Protein AF-A0AAW7YEP3-F1 (afdb_monomer)

Mean predicted aligned error: 5.04 Å

Secondary structure (DSSP, 8-state):
-PPPGGG-TT-S-EEEEEEE-S-SSS-EEEEEETTEEEEEEE---SHHHHHHHHHHTTTSSPPEEEE-SSEEEEE---EEETTTS---HHHHHHHHHHHHHHHHT-----PBP-HHHHHHHHHT-HHHHHHHS-HHHHHHHHHHHHHHHHHHHHHS---SSS---EEEE-S---GGGEEEETTS-EEE--GGG-EEEEHHHHHHHHHHHTT--GGGHHHHHHHHGGGSSS---HHHHHHHHHHHHHHHHHHHHHHHHHH--HHHHHHHHHHHTTSSS-TTSSTT-

Foldseek 3Di:
DPPPPQPDPLAPGWPDWAWDPPDDPWTWIWTCGPNFTKIKTFADDPCALVLQCQCCVVLQAFAFSDDDNTMTIGHDFAFAFQVPDPDDPLVLLLLLLQSQLVQQPGPDDFAADDLCVLLCVLLVPVVLCVVQADPVLNVLLVVLSVVLNVQLVVPLDPDDDPDRQWGFGLQASESRQWGQHPVRRIHGHDSNRTHTDHSLLNLLNNCLRNVNDPVCSVVSLVSNCVSDPDHDDVSNNVSSNSSNLSSLLSVLSVVCVVPVDCVSLVSSLSSCCPGPDPNVRSNPD

Sequence (285 aa):
MLPPLSTLACFKTVDAIVPITAGLSSQCYQVFADNKCFFAKQVTTTDEPLVNIYAASKNISPSVIYHDNHWLITEFIAGDNLSLAQETLDKKIMLATKLMAQCHQLKVNVNKQVPENVIGSFMNEQAFLAQQFSTQQQNALLRCSKDIITSLNATADTTSKGHTNLVCCHGDINFSNIVLSLDQTAYLVDYECVCLAPAEYDLAMLVAVNNLNEDKLSLVIKLYQKHIHGDINQTRVKDYLQFCYFINGLWYAQAYNKSNLQQFVHLAKQQWQHLPFQQNL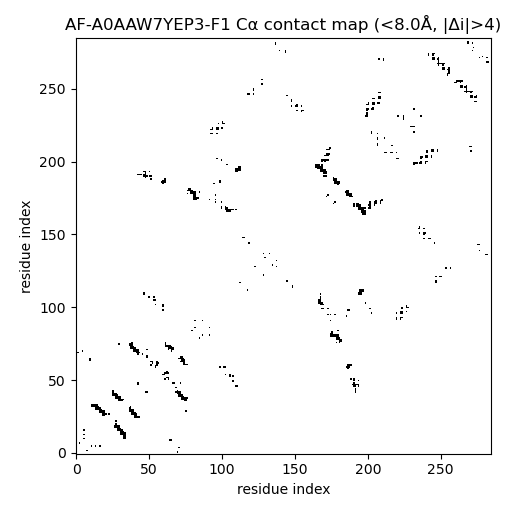FFNI

pLDDT: mean 90.64, std 11.18, range [39.22, 98.75]

Solvent-accessible surface area (backbone atoms only — not comparable to full-atom values): 16020 Å² total; per-residue (Å²): 131,85,78,59,80,81,70,42,88,84,51,90,44,68,81,47,77,44,80,44,85,74,73,88,89,55,61,35,30,42,35,34,31,77,96,42,60,28,31,36,34,47,50,89,48,86,54,26,62,57,50,41,50,57,32,21,78,68,65,40,21,57,51,66,73,44,70,63,93,51,40,36,30,25,52,48,77,63,56,42,28,50,68,75,40,99,62,57,68,69,57,51,50,48,53,51,29,52,51,49,41,57,41,38,68,48,93,69,97,52,58,68,65,51,71,67,57,58,51,42,62,67,64,64,43,51,70,59,47,63,73,71,35,55,72,68,49,50,52,48,53,57,50,50,52,52,52,43,54,51,46,46,62,72,56,48,84,83,75,80,80,93,68,76,74,55,23,36,30,49,62,60,57,33,42,72,33,27,39,33,29,81,87,69,53,66,27,52,53,78,43,72,53,46,22,32,34,49,65,38,46,39,58,14,27,33,35,46,72,58,67,52,61,77,82,49,53,64,53,51,52,57,53,29,49,74,69,53,91,75,83,81,59,64,68,45,23,53,40,31,29,53,44,32,20,51,53,50,19,52,51,24,48,53,50,20,76,75,65,74,44,67,68,25,49,52,52,17,47,65,27,45,72,78,44,98,59,67,92,71,69,72,74,80,107

Structure (mmCIF, N/CA/C/O backbone):
data_AF-A0AAW7YEP3-F1
#
_entry.id   AF-A0AAW7YEP3-F1
#
loop_
_atom_site.group_PDB
_atom_site.id
_atom_site.type_symbol
_atom_site.label_atom_id
_atom_site.label_alt_id
_atom_site.label_comp_id
_atom_site.label_asym_id
_atom_site.label_entity_id
_atom_site.label_seq_id
_atom_site.pdbx_PDB_ins_code
_atom_site.Cartn_x
_atom_site.Cartn_y
_atom_site.Cartn_z
_atom_site.occupancy
_atom_site.B_iso_or_equiv
_atom_site.auth_seq_id
_atom_site.auth_comp_id
_atom_site.auth_asym_id
_atom_site.auth_atom_id
_atom_site.pdbx_PDB_model_num
ATOM 1 N N . MET A 1 1 ? 17.394 22.201 -10.820 1.00 59.84 1 MET A N 1
ATOM 2 C CA . MET A 1 1 ? 16.402 21.939 -11.885 1.00 59.84 1 MET A CA 1
ATOM 3 C C . MET A 1 1 ? 16.192 20.441 -11.945 1.00 59.84 1 MET A C 1
ATOM 5 O O . MET A 1 1 ? 17.189 19.732 -11.920 1.00 59.84 1 MET A O 1
ATOM 9 N N . LEU A 1 2 ? 14.940 19.983 -11.968 1.00 74.50 2 LEU A N 1
ATOM 10 C CA . LEU A 1 2 ? 14.609 18.571 -12.161 1.00 74.50 2 LEU A CA 1
ATOM 11 C C . LEU A 1 2 ? 15.047 18.165 -13.583 1.00 74.50 2 LEU A C 1
ATOM 13 O O . LEU A 1 2 ? 14.586 18.810 -14.530 1.00 74.50 2 LEU A O 1
ATOM 17 N N . PRO A 1 3 ? 15.951 17.185 -13.764 1.00 77.12 3 PRO A N 1
ATOM 18 C CA . PRO A 1 3 ? 16.330 16.740 -15.099 1.00 77.12 3 PRO A CA 1
ATOM 19 C C . PRO A 1 3 ? 15.099 16.168 -15.824 1.00 77.12 3 PRO A C 1
ATOM 21 O O . PRO A 1 3 ? 14.333 15.415 -15.210 1.00 77.12 3 PRO A O 1
ATOM 24 N N . PRO A 1 4 ? 14.878 16.509 -17.110 1.00 88.00 4 PRO A N 1
ATOM 25 C CA . PRO A 1 4 ? 13.787 15.928 -17.879 1.00 88.00 4 PRO A CA 1
ATOM 26 C C . PRO A 1 4 ? 13.916 14.404 -17.931 1.00 88.00 4 PRO A C 1
ATOM 28 O O . PRO A 1 4 ? 15.004 13.884 -18.182 1.00 88.00 4 PRO A O 1
ATOM 31 N N . LEU A 1 5 ? 12.801 13.693 -17.756 1.00 91.50 5 LEU A N 1
ATOM 32 C CA . LEU A 1 5 ? 12.759 12.227 -17.745 1.00 91.50 5 LEU A CA 1
ATOM 33 C C . LEU A 1 5 ? 13.394 11.601 -19.003 1.00 91.50 5 LEU A C 1
ATOM 35 O O . LEU A 1 5 ? 14.069 10.580 -18.919 1.00 91.50 5 LEU A O 1
ATOM 39 N N . SER A 1 6 ? 13.263 12.257 -20.160 1.00 93.31 6 SER A N 1
ATOM 40 C CA . SER A 1 6 ? 13.859 11.807 -21.424 1.00 93.31 6 SER A CA 1
ATOM 41 C C . SER A 1 6 ? 15.390 11.890 -21.482 1.00 93.31 6 SER A C 1
ATOM 43 O O . SER A 1 6 ? 15.988 11.380 -22.423 1.00 93.31 6 SER A O 1
ATOM 45 N N . THR A 1 7 ? 16.026 12.559 -20.516 1.00 92.94 7 THR A N 1
ATOM 46 C CA . THR A 1 7 ? 17.483 12.787 -20.472 1.00 92.94 7 THR A CA 1
ATOM 47 C C . THR A 1 7 ? 18.204 11.896 -19.464 1.00 92.94 7 THR A C 1
ATOM 49 O O . THR A 1 7 ? 19.420 12.012 -19.306 1.00 92.94 7 THR A O 1
ATOM 52 N N . LEU A 1 8 ? 17.476 11.018 -18.763 1.00 94.88 8 LEU A N 1
ATOM 53 C CA . LEU A 1 8 ? 18.085 10.102 -17.805 1.00 94.88 8 LEU A CA 1
ATOM 54 C C . LEU A 1 8 ? 19.047 9.142 -18.510 1.00 94.88 8 LEU A C 1
ATOM 56 O O . LEU A 1 8 ? 18.739 8.584 -19.559 1.00 94.88 8 LEU A O 1
ATOM 60 N N . ALA A 1 9 ? 20.200 8.905 -17.884 1.00 93.69 9 ALA A N 1
ATOM 61 C CA . ALA A 1 9 ? 21.296 8.124 -18.463 1.00 93.69 9 ALA A CA 1
ATOM 62 C C . ALA A 1 9 ? 20.956 6.643 -18.728 1.00 93.69 9 ALA A C 1
ATOM 64 O O . ALA A 1 9 ? 21.716 5.948 -19.400 1.00 93.69 9 ALA A O 1
ATOM 65 N N . CYS A 1 10 ? 19.844 6.147 -18.182 1.00 95.25 10 CYS A N 1
ATOM 66 C CA . CYS A 1 10 ? 19.361 4.791 -18.416 1.00 95.25 10 CYS A CA 1
ATOM 67 C C . CYS A 1 10 ? 18.673 4.607 -19.775 1.00 95.25 10 CYS A C 1
ATOM 69 O O . CYS A 1 10 ? 18.534 3.465 -20.208 1.00 95.25 10 CYS A O 1
ATOM 71 N N . PHE A 1 11 ? 18.295 5.694 -20.454 1.00 96.31 11 PHE A N 1
ATOM 72 C CA . PHE A 1 11 ? 17.686 5.660 -21.781 1.00 96.31 11 PHE A CA 1
ATOM 73 C C . PHE A 1 11 ? 18.695 6.101 -22.843 1.00 96.31 11 PHE A C 1
ATOM 75 O O . PHE A 1 11 ? 19.326 7.150 -22.706 1.00 96.31 11 PHE A O 1
ATOM 82 N N . LYS A 1 12 ? 18.838 5.334 -23.931 1.00 94.31 12 LYS A N 1
ATOM 83 C CA . LYS A 1 12 ? 19.633 5.777 -25.095 1.00 94.31 12 LYS A CA 1
ATOM 84 C C . LYS A 1 12 ? 18.773 6.556 -26.078 1.00 94.31 12 LYS A C 1
ATOM 86 O O . LYS A 1 12 ? 19.227 7.540 -26.658 1.00 94.31 12 LYS A O 1
ATOM 91 N N . THR A 1 13 ? 17.542 6.110 -26.303 1.00 94.94 13 THR A N 1
ATOM 92 C CA . THR A 1 13 ? 16.558 6.789 -27.149 1.00 94.94 13 THR A CA 1
ATOM 93 C C . THR A 1 13 ? 15.171 6.617 -26.552 1.00 94.94 13 THR A C 1
ATOM 95 O O . THR A 1 13 ? 14.760 5.502 -26.241 1.00 94.94 13 THR A O 1
ATOM 98 N N . VAL A 1 14 ? 14.462 7.734 -26.385 1.00 96.94 14 VAL A N 1
ATOM 99 C CA . VAL A 1 14 ? 13.091 7.766 -25.869 1.00 96.94 14 VAL A CA 1
ATOM 100 C C . VAL A 1 14 ? 12.146 8.067 -27.021 1.00 96.94 14 VAL A C 1
ATOM 102 O O . VAL A 1 14 ? 12.244 9.128 -27.637 1.00 96.94 14 VAL A O 1
ATOM 105 N N . ASP A 1 15 ? 11.231 7.140 -27.281 1.00 96.81 15 ASP A N 1
ATOM 106 C CA . ASP A 1 15 ? 10.239 7.237 -28.350 1.00 96.81 15 ASP A CA 1
ATOM 107 C C . ASP A 1 15 ? 9.006 8.015 -27.878 1.00 96.81 15 ASP A C 1
ATOM 109 O O . ASP A 1 15 ? 8.493 8.885 -28.583 1.00 96.81 15 ASP A O 1
ATOM 113 N N . ALA A 1 16 ? 8.529 7.716 -26.665 1.00 97.12 16 ALA A N 1
ATOM 114 C CA . ALA A 1 16 ? 7.356 8.357 -26.082 1.00 97.12 16 ALA A CA 1
ATOM 115 C C . ALA A 1 16 ? 7.364 8.305 -24.549 1.00 97.12 16 ALA A C 1
ATOM 117 O O . ALA A 1 16 ? 7.842 7.351 -23.936 1.00 97.12 16 ALA A O 1
ATOM 118 N N . ILE A 1 17 ? 6.764 9.323 -23.932 1.00 96.75 17 ILE A N 1
ATOM 119 C CA . ILE A 1 17 ? 6.466 9.374 -22.498 1.00 96.75 17 ILE A CA 1
ATOM 120 C C . ILE A 1 17 ? 4.969 9.631 -22.363 1.00 96.75 17 ILE A C 1
ATOM 122 O O . ILE A 1 17 ? 4.468 10.648 -22.843 1.00 96.75 17 ILE A O 1
ATOM 126 N N . VAL A 1 18 ? 4.259 8.711 -21.718 1.00 95.88 18 VAL A N 1
ATOM 127 C CA . VAL A 1 18 ? 2.806 8.766 -21.545 1.00 95.88 18 VAL A CA 1
ATOM 128 C C . VAL A 1 18 ? 2.494 8.878 -20.052 1.00 95.88 18 VAL A C 1
ATOM 130 O O . VAL A 1 18 ? 2.894 7.995 -19.294 1.00 95.88 18 VAL A O 1
ATOM 133 N N . PRO A 1 19 ? 1.808 9.938 -19.591 1.00 92.88 19 PRO A N 1
ATOM 134 C CA . PRO A 1 19 ? 1.399 10.048 -18.194 1.00 92.88 19 PRO A CA 1
ATOM 135 C C . PRO A 1 19 ? 0.477 8.900 -17.783 1.00 92.88 19 PRO A C 1
ATOM 137 O O . PRO A 1 19 ? -0.469 8.565 -18.496 1.00 92.88 19 PRO A O 1
ATOM 140 N N . ILE A 1 20 ? 0.724 8.338 -16.605 1.00 88.38 20 ILE A N 1
ATOM 141 C CA . ILE A 1 20 ? -0.187 7.408 -15.946 1.00 88.38 20 ILE A CA 1
ATOM 142 C C . ILE A 1 20 ? -1.048 8.243 -15.006 1.00 88.38 20 ILE A C 1
ATOM 144 O O . ILE A 1 20 ? -0.571 8.776 -14.010 1.00 88.38 20 ILE A O 1
ATOM 148 N N . THR A 1 21 ? -2.328 8.379 -15.339 1.00 77.81 21 THR A N 1
ATOM 149 C CA . THR A 1 21 ? -3.288 9.169 -14.550 1.00 77.81 21 THR A CA 1
ATOM 150 C C . THR A 1 21 ? -3.907 8.380 -13.393 1.00 77.81 21 THR A C 1
ATOM 152 O O . THR A 1 21 ? -4.798 8.884 -12.715 1.00 77.81 21 THR A O 1
ATOM 155 N N . ALA A 1 22 ? -3.485 7.128 -13.197 1.00 67.50 22 ALA A N 1
ATOM 156 C CA . ALA A 1 22 ? -3.879 6.292 -12.071 1.00 67.50 22 ALA A CA 1
ATOM 157 C C . ALA A 1 22 ? -2.903 6.501 -10.899 1.00 67.50 22 ALA A C 1
ATOM 159 O O . ALA A 1 22 ? -1.692 6.450 -11.097 1.00 67.50 22 ALA A O 1
ATOM 160 N N . GLY A 1 23 ? -3.437 6.718 -9.692 1.00 64.88 23 GLY A N 1
ATOM 161 C CA . GLY A 1 23 ? -2.661 7.119 -8.509 1.00 64.88 23 GLY A CA 1
ATOM 162 C C . GLY A 1 23 ? -2.728 8.631 -8.254 1.00 64.88 23 GLY A C 1
ATOM 163 O O . GLY A 1 23 ? -2.955 9.414 -9.172 1.00 64.88 23 GLY A O 1
ATOM 164 N N . LEU A 1 24 ? -2.609 9.046 -6.989 1.00 62.72 24 LEU A N 1
ATOM 165 C CA . LEU A 1 24 ? -2.811 10.447 -6.568 1.00 62.72 24 LEU A CA 1
ATOM 166 C C . LEU A 1 24 ? -1.606 11.073 -5.867 1.00 62.72 24 LEU A C 1
ATOM 168 O O . LEU A 1 24 ? -1.565 12.293 -5.715 1.00 62.72 24 LEU A O 1
ATOM 172 N N . SER A 1 25 ? -0.679 10.256 -5.373 1.00 71.00 25 SER A N 1
ATOM 173 C CA . SER A 1 25 ? 0.406 10.700 -4.498 1.00 71.00 25 SER A CA 1
ATOM 174 C C . SER A 1 25 ? 1.642 11.156 -5.265 1.00 71.00 25 SER A C 1
ATOM 176 O O . SER A 1 25 ? 2.312 12.093 -4.835 1.00 71.00 25 SER A O 1
ATOM 178 N N . SER A 1 26 ? 1.908 10.553 -6.424 1.00 82.62 26 SER A N 1
ATOM 179 C CA . SER A 1 26 ? 3.129 10.786 -7.193 1.00 82.62 26 SER A CA 1
ATOM 180 C C . SER A 1 26 ? 2.860 10.852 -8.696 1.00 82.62 26 SER A C 1
ATOM 182 O O . SER A 1 26 ? 1.917 10.251 -9.207 1.00 82.62 26 SER A O 1
ATOM 184 N N . GLN A 1 27 ? 3.707 11.586 -9.423 1.00 89.50 27 GLN A N 1
ATOM 185 C CA . GLN A 1 27 ? 3.645 11.621 -10.883 1.00 89.50 27 GLN A CA 1
ATOM 186 C C . GLN A 1 27 ? 4.271 10.353 -11.464 1.00 89.50 27 GLN A C 1
ATOM 188 O O . GLN A 1 27 ? 5.460 10.094 -11.262 1.00 89.50 27 GLN A O 1
ATOM 193 N N . CYS A 1 28 ? 3.473 9.602 -12.217 1.00 93.69 28 CYS A N 1
ATOM 194 C CA . CYS A 1 28 ? 3.872 8.343 -12.829 1.00 93.69 28 CYS A CA 1
ATOM 195 C C . CYS A 1 28 ? 3.750 8.420 -14.353 1.00 93.69 28 CYS A C 1
ATOM 197 O O . CYS A 1 28 ? 2.854 9.073 -14.890 1.00 93.69 28 CYS A O 1
ATOM 199 N N . TYR A 1 29 ? 4.644 7.735 -15.059 1.00 95.19 29 TYR A N 1
ATOM 200 C CA . TYR A 1 29 ? 4.707 7.727 -16.515 1.00 95.19 29 TYR A CA 1
ATOM 201 C C . TYR A 1 29 ? 5.063 6.338 -17.034 1.00 95.19 29 TYR A C 1
ATOM 203 O O . TYR A 1 29 ? 5.872 5.619 -16.448 1.00 95.19 29 TYR A O 1
ATOM 211 N N . GLN A 1 30 ? 4.498 5.993 -18.182 1.00 96.38 30 GLN A N 1
ATOM 212 C CA . GLN A 1 30 ? 4.972 4.912 -19.024 1.00 96.38 30 GLN A CA 1
ATOM 213 C C . GLN A 1 30 ? 5.983 5.495 -20.013 1.00 96.38 30 GLN A C 1
ATOM 215 O O . GLN A 1 30 ? 5.675 6.443 -20.739 1.00 96.38 30 GLN A O 1
ATOM 220 N N . VAL A 1 31 ? 7.199 4.958 -20.028 1.00 97.81 31 VAL A N 1
ATOM 221 C CA . VAL A 1 31 ? 8.277 5.419 -20.910 1.00 97.81 31 VAL A CA 1
ATOM 222 C C . VAL A 1 31 ? 8.576 4.332 -21.930 1.00 97.81 31 VAL A C 1
ATOM 224 O O . VAL A 1 31 ? 8.988 3.232 -21.568 1.00 97.81 31 VAL A O 1
ATOM 227 N N . PHE A 1 32 ? 8.379 4.649 -23.205 1.00 97.88 32 PHE A N 1
ATOM 228 C CA . PHE A 1 32 ? 8.783 3.809 -24.325 1.00 97.88 32 PHE A CA 1
ATOM 229 C C . PHE A 1 32 ? 10.169 4.259 -24.769 1.00 97.88 32 PHE A C 1
ATOM 231 O O . PHE A 1 32 ? 10.341 5.386 -25.240 1.00 97.88 32 PHE A O 1
ATOM 238 N N . ALA A 1 33 ? 11.163 3.408 -24.543 1.00 97.31 33 ALA A N 1
ATOM 239 C CA . ALA A 1 33 ? 12.557 3.707 -24.828 1.00 97.31 33 ALA A CA 1
ATOM 240 C C . ALA A 1 33 ? 13.315 2.425 -25.162 1.00 97.31 33 ALA A C 1
ATOM 242 O O . ALA A 1 33 ? 13.036 1.367 -24.599 1.00 97.31 33 ALA A O 1
ATOM 243 N N . ASP A 1 34 ? 14.294 2.513 -26.059 1.00 95.38 34 ASP A N 1
ATOM 244 C CA . ASP A 1 34 ? 15.193 1.405 -26.403 1.00 95.38 34 ASP A CA 1
ATOM 245 C C . ASP A 1 34 ? 14.461 0.089 -26.769 1.00 95.38 34 ASP A C 1
ATOM 247 O O . ASP A 1 34 ? 14.910 -1.008 -26.420 1.00 95.38 34 ASP A O 1
ATOM 251 N N . ASN A 1 35 ? 13.324 0.192 -27.476 1.00 94.69 35 ASN A N 1
ATOM 252 C CA . ASN A 1 35 ? 12.404 -0.911 -27.815 1.00 94.69 35 ASN A CA 1
ATOM 253 C C . ASN A 1 35 ? 11.795 -1.644 -26.603 1.00 94.69 35 ASN A C 1
ATOM 255 O O . ASN A 1 35 ? 11.408 -2.811 -26.698 1.00 94.69 35 ASN A O 1
ATOM 259 N N . LYS A 1 36 ? 11.726 -0.980 -25.450 1.00 96.31 36 LYS A N 1
ATOM 260 C CA . LYS A 1 36 ? 11.148 -1.489 -24.206 1.00 96.31 36 LYS A CA 1
ATOM 261 C C . LYS A 1 36 ? 10.165 -0.489 -23.615 1.00 96.31 36 LYS A C 1
ATOM 263 O O . LYS A 1 36 ? 10.091 0.669 -24.019 1.00 96.31 36 LYS A O 1
ATOM 268 N N . CYS A 1 37 ? 9.414 -0.972 -22.635 1.00 96.94 37 CYS A N 1
ATOM 269 C CA . CYS A 1 37 ? 8.498 -0.175 -21.846 1.00 96.94 37 CYS A CA 1
ATOM 270 C C . CYS A 1 37 ? 8.956 -0.156 -20.385 1.00 96.94 37 CYS A C 1
ATOM 272 O O . CYS A 1 37 ? 9.246 -1.204 -19.807 1.00 96.94 37 CYS A O 1
ATOM 274 N N . PHE A 1 38 ? 8.981 1.032 -19.791 1.00 97.94 38 PHE A N 1
ATOM 275 C CA . PHE A 1 38 ? 9.384 1.261 -18.410 1.00 97.94 38 PHE A CA 1
ATOM 276 C C . PHE A 1 38 ? 8.291 1.988 -17.641 1.00 97.94 38 PHE A C 1
ATOM 278 O O . PHE A 1 38 ? 7.511 2.752 -18.212 1.00 97.94 38 PHE A O 1
ATOM 285 N N . PHE A 1 39 ? 8.257 1.751 -16.337 1.00 96.94 39 PHE A N 1
ATOM 286 C CA . PHE A 1 39 ? 7.489 2.559 -15.408 1.00 96.94 39 PHE A CA 1
ATOM 287 C C . PHE A 1 39 ? 8.431 3.578 -14.771 1.00 96.94 39 PHE A C 1
ATOM 289 O O . PHE A 1 39 ? 9.494 3.215 -14.270 1.00 96.94 39 PHE A O 1
ATOM 296 N N . ALA A 1 40 ? 8.056 4.850 -14.817 1.00 96.19 40 ALA A N 1
ATOM 297 C CA . ALA A 1 40 ? 8.800 5.940 -14.212 1.00 96.19 40 ALA A CA 1
ATOM 298 C C . ALA A 1 40 ? 7.935 6.626 -13.160 1.00 96.19 40 ALA A C 1
ATOM 300 O O . ALA A 1 40 ? 6.854 7.116 -13.479 1.00 96.19 40 ALA A O 1
ATOM 301 N N . LYS A 1 41 ? 8.428 6.699 -11.926 1.00 94.50 41 LYS A N 1
ATOM 302 C CA . LYS A 1 41 ? 7.775 7.395 -10.815 1.00 94.50 41 LYS A CA 1
ATOM 303 C C . LYS A 1 41 ? 8.672 8.509 -10.301 1.00 94.50 41 LYS A C 1
ATOM 305 O O . LYS A 1 41 ? 9.872 8.302 -10.112 1.00 94.50 41 LYS A O 1
ATOM 310 N N . GLN A 1 42 ? 8.088 9.679 -10.066 1.00 92.50 42 GLN A N 1
ATOM 311 C CA . GLN A 1 42 ? 8.767 10.733 -9.328 1.00 92.50 42 GLN A CA 1
ATOM 312 C C . GLN A 1 42 ? 8.834 10.355 -7.844 1.00 92.50 42 GLN A C 1
ATOM 314 O O . GLN A 1 42 ? 7.808 10.102 -7.219 1.00 92.50 42 GLN A O 1
ATOM 319 N N . VAL A 1 43 ? 10.041 10.320 -7.294 1.00 91.06 43 VAL A N 1
ATOM 320 C CA . VAL A 1 43 ? 10.304 9.894 -5.919 1.00 91.06 43 VAL A CA 1
ATOM 321 C C . VAL A 1 43 ? 9.966 11.021 -4.948 1.00 91.06 43 VAL A C 1
ATOM 323 O O . VAL A 1 43 ? 10.372 12.168 -5.146 1.00 91.06 43 VAL A O 1
ATOM 326 N N . THR A 1 44 ? 9.247 10.686 -3.879 1.00 87.50 44 THR A N 1
ATOM 327 C CA . THR A 1 44 ? 8.845 11.632 -2.824 1.00 87.50 44 THR A CA 1
ATOM 328 C C . THR A 1 44 ? 9.562 11.382 -1.497 1.00 87.50 44 THR A C 1
ATOM 330 O O . THR A 1 44 ? 9.597 12.274 -0.646 1.00 87.50 44 THR A O 1
ATOM 333 N N . THR A 1 45 ? 10.186 10.210 -1.323 1.00 88.75 45 THR A N 1
ATOM 334 C CA . THR A 1 45 ? 10.905 9.825 -0.101 1.00 88.75 45 THR A CA 1
ATOM 335 C C . THR A 1 45 ? 12.274 9.221 -0.407 1.00 88.75 45 THR A C 1
ATOM 337 O O . THR A 1 45 ? 12.506 8.635 -1.460 1.00 88.75 45 THR A O 1
ATOM 340 N N . THR A 1 46 ? 13.214 9.340 0.529 1.00 88.31 46 THR A N 1
ATOM 341 C CA . THR A 1 46 ? 14.561 8.766 0.368 1.00 88.31 46 THR A CA 1
ATOM 342 C C . THR A 1 46 ? 14.587 7.243 0.491 1.00 88.31 46 THR A C 1
ATOM 344 O O . THR A 1 46 ? 15.504 6.605 -0.024 1.00 88.31 46 THR A O 1
ATOM 347 N N . ASP A 1 47 ? 13.601 6.665 1.179 1.00 93.25 47 ASP A N 1
ATOM 348 C CA . ASP A 1 47 ? 13.578 5.242 1.529 1.00 93.25 47 ASP A CA 1
ATOM 349 C C . ASP A 1 47 ? 12.990 4.388 0.391 1.00 93.25 47 ASP A C 1
ATOM 351 O O . ASP A 1 47 ? 13.396 3.238 0.207 1.00 93.25 47 ASP A O 1
ATOM 355 N N . GLU A 1 48 ? 12.083 4.949 -0.417 1.00 94.62 48 GLU A N 1
ATOM 356 C CA . GLU A 1 48 ? 11.370 4.218 -1.469 1.00 94.62 48 GLU A CA 1
ATOM 357 C C . GLU A 1 48 ? 12.305 3.576 -2.517 1.00 94.62 48 GLU A C 1
ATOM 359 O O . GLU A 1 48 ? 12.175 2.366 -2.751 1.00 94.62 48 GLU A O 1
ATOM 364 N N . PRO A 1 49 ? 13.269 4.288 -3.141 1.00 94.88 49 PRO A N 1
ATOM 365 C CA . PRO A 1 49 ? 14.166 3.662 -4.113 1.00 94.88 49 PRO A CA 1
ATOM 366 C C . PRO A 1 49 ? 15.012 2.550 -3.494 1.00 94.88 49 PRO A C 1
ATOM 368 O O . PRO A 1 49 ? 15.201 1.499 -4.108 1.00 94.88 49 PRO A O 1
ATOM 371 N N . LEU A 1 50 ? 15.485 2.757 -2.259 1.00 94.81 50 LEU A N 1
ATOM 372 C CA . LEU A 1 50 ? 16.283 1.772 -1.537 1.00 94.81 50 LEU A CA 1
ATOM 373 C C . LEU A 1 50 ? 15.489 0.476 -1.359 1.00 94.81 50 LEU A C 1
ATOM 375 O O . LEU A 1 50 ? 15.974 -0.595 -1.714 1.00 94.81 50 LEU A O 1
ATOM 379 N N . VAL A 1 51 ? 14.260 0.561 -0.854 1.00 96.88 51 VAL A N 1
A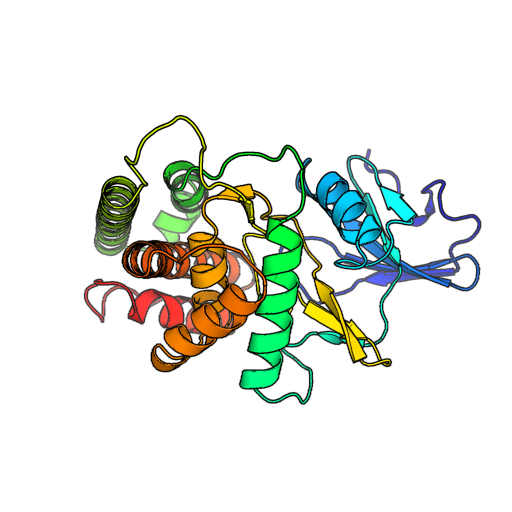TOM 380 C CA . VAL A 1 51 ? 13.433 -0.626 -0.605 1.00 96.88 51 VAL A CA 1
ATOM 381 C C . VAL A 1 51 ? 13.063 -1.327 -1.905 1.00 96.88 51 VAL A C 1
ATOM 383 O O . VAL A 1 51 ? 13.153 -2.553 -1.954 1.00 96.88 51 VAL A O 1
ATOM 386 N N . ASN A 1 52 ? 12.754 -0.584 -2.973 1.00 97.00 52 ASN A N 1
ATOM 387 C CA . ASN A 1 52 ? 12.494 -1.167 -4.291 1.00 97.00 52 ASN A CA 1
ATOM 388 C C . ASN A 1 52 ? 13.674 -2.009 -4.799 1.00 97.00 52 ASN A C 1
ATOM 390 O O . ASN A 1 52 ? 13.461 -3.099 -5.320 1.00 97.00 52 ASN A O 1
ATOM 394 N N . ILE A 1 53 ? 14.924 -1.571 -4.606 1.00 96.50 53 ILE A N 1
ATOM 395 C CA . ILE A 1 53 ? 16.111 -2.349 -5.014 1.00 96.50 53 ILE A CA 1
ATOM 396 C C . ILE A 1 53 ? 16.180 -3.682 -4.256 1.00 96.50 53 ILE A C 1
ATOM 398 O O . ILE A 1 53 ? 16.410 -4.739 -4.851 1.00 96.50 53 ILE A O 1
ATOM 402 N N . TYR A 1 54 ? 15.962 -3.655 -2.938 1.00 97.06 54 TYR A N 1
ATOM 403 C CA . TYR A 1 54 ? 15.981 -4.869 -2.119 1.00 97.06 54 TYR A CA 1
ATOM 404 C C . TYR A 1 54 ? 14.804 -5.797 -2.442 1.00 97.06 54 TYR A C 1
ATOM 406 O O . TYR A 1 54 ? 15.010 -7.005 -2.579 1.00 97.06 54 TYR A O 1
ATOM 414 N N . ALA A 1 55 ? 13.599 -5.253 -2.603 1.00 98.25 55 ALA A N 1
ATOM 415 C CA . ALA A 1 55 ? 12.402 -5.998 -2.978 1.00 98.25 55 ALA A CA 1
ATOM 416 C C . ALA A 1 55 ? 12.551 -6.648 -4.365 1.00 98.25 55 ALA A C 1
ATOM 418 O O . ALA A 1 55 ? 12.270 -7.842 -4.515 1.00 98.25 55 ALA A O 1
ATOM 419 N N . ALA A 1 56 ? 13.100 -5.922 -5.342 1.00 97.94 56 ALA A N 1
ATOM 420 C CA . ALA A 1 56 ? 13.389 -6.425 -6.682 1.00 97.94 56 ALA A CA 1
ATOM 421 C C . ALA A 1 56 ? 14.389 -7.587 -6.646 1.00 97.94 56 ALA A C 1
ATOM 423 O O . ALA A 1 56 ? 14.169 -8.616 -7.279 1.00 97.94 56 ALA A O 1
ATOM 424 N N . SER A 1 57 ? 15.437 -7.497 -5.814 1.00 97.06 57 SER A N 1
ATOM 425 C CA . SER A 1 57 ? 16.417 -8.588 -5.638 1.00 97.06 57 SER A CA 1
ATOM 426 C C . SER A 1 57 ? 15.811 -9.897 -5.102 1.00 97.06 57 SER A C 1
ATOM 428 O O . SER A 1 57 ? 16.447 -10.953 -5.151 1.00 97.06 57 SER A O 1
ATOM 430 N N . LYS A 1 58 ? 14.589 -9.830 -4.558 1.00 97.38 58 LYS A N 1
ATOM 431 C CA . LYS A 1 58 ? 13.818 -10.961 -4.029 1.00 97.38 58 LYS A CA 1
ATOM 432 C C . LYS A 1 58 ? 12.590 -11.299 -4.877 1.00 97.38 58 LYS A C 1
ATOM 434 O O . LYS A 1 58 ? 11.813 -12.156 -4.460 1.00 97.38 58 LYS A O 1
ATOM 439 N N . ASN A 1 59 ? 12.428 -10.672 -6.046 1.00 96.94 59 ASN A N 1
ATOM 440 C CA . ASN A 1 59 ? 11.253 -10.793 -6.916 1.00 96.94 59 ASN A CA 1
ATOM 441 C C . ASN A 1 59 ? 9.931 -10.450 -6.201 1.00 96.94 59 ASN A C 1
ATOM 443 O O . ASN A 1 59 ? 8.913 -11.099 -6.429 1.00 96.94 59 ASN A O 1
ATOM 447 N N . ILE A 1 60 ? 9.958 -9.474 -5.289 1.00 98.19 60 ILE A N 1
ATOM 448 C CA . ILE A 1 60 ? 8.760 -8.961 -4.602 1.00 98.19 60 ILE A CA 1
ATOM 449 C C . ILE A 1 60 ? 8.186 -7.769 -5.375 1.00 98.19 60 ILE A C 1
ATOM 451 O O . ILE A 1 60 ? 6.970 -7.643 -5.486 1.00 98.19 60 ILE A O 1
ATOM 455 N N . SER A 1 61 ? 9.059 -6.929 -5.931 1.00 98.12 61 SER A N 1
ATOM 456 C CA . SER A 1 61 ? 8.724 -5.774 -6.767 1.00 98.12 61 SER A CA 1
ATOM 457 C C . SER A 1 61 ? 9.346 -5.919 -8.165 1.00 98.12 61 SER A C 1
ATOM 459 O O . SER A 1 61 ? 10.209 -6.785 -8.359 1.00 98.12 61 SER A O 1
ATOM 461 N N . PRO A 1 62 ? 8.944 -5.091 -9.145 1.00 98.00 62 PRO A N 1
ATOM 462 C CA . PRO A 1 62 ? 9.560 -5.071 -10.469 1.00 98.00 62 PRO A CA 1
ATOM 463 C C . PRO A 1 62 ? 11.048 -4.713 -10.411 1.00 98.00 62 PRO A C 1
ATOM 465 O O . PRO A 1 62 ? 11.505 -4.027 -9.493 1.00 98.00 62 PRO A O 1
ATOM 468 N N . SER A 1 63 ? 11.800 -5.141 -11.425 1.00 97.94 63 SER A N 1
ATOM 469 C CA . SER A 1 63 ? 13.234 -4.856 -11.539 1.00 97.94 63 SER A CA 1
ATOM 470 C C . SER A 1 63 ? 13.504 -3.349 -11.575 1.00 97.94 63 SER A C 1
ATOM 472 O O . SER A 1 63 ? 12.921 -2.640 -12.394 1.00 97.94 63 SER A O 1
ATOM 474 N N . VAL A 1 64 ? 14.424 -2.857 -10.739 1.00 98.00 64 VAL A N 1
ATOM 475 C CA . VAL A 1 64 ? 14.867 -1.452 -10.764 1.00 98.00 64 VAL A CA 1
ATOM 476 C C . VAL A 1 64 ? 15.932 -1.269 -11.845 1.00 98.00 64 VAL A C 1
ATOM 478 O O . VAL A 1 64 ? 16.969 -1.929 -11.824 1.00 98.00 64 VAL A O 1
ATOM 481 N N . ILE A 1 65 ? 15.675 -0.365 -12.789 1.00 97.81 65 ILE A N 1
ATOM 482 C CA . ILE A 1 65 ? 16.554 -0.054 -13.927 1.00 97.81 65 ILE A CA 1
ATOM 483 C C . ILE A 1 65 ? 17.423 1.164 -13.623 1.00 97.81 65 ILE A C 1
ATOM 485 O O . ILE A 1 65 ? 18.594 1.215 -13.997 1.00 97.81 65 ILE A O 1
ATOM 489 N N . TYR A 1 66 ? 16.847 2.155 -12.947 1.00 97.00 66 TYR A N 1
ATOM 490 C CA . TYR A 1 66 ? 17.524 3.388 -12.575 1.00 97.00 66 TYR A CA 1
ATOM 491 C C . TYR A 1 66 ? 16.851 4.014 -11.364 1.00 97.00 66 TYR A C 1
ATOM 493 O O . TYR A 1 66 ? 15.637 3.903 -11.199 1.00 97.00 66 TYR A O 1
ATOM 501 N N . HIS A 1 67 ? 17.630 4.716 -10.552 1.00 95.31 67 HIS A N 1
ATOM 502 C CA . HIS A 1 67 ? 17.086 5.612 -9.552 1.00 95.31 67 HIS A CA 1
ATOM 503 C C . HIS A 1 67 ? 18.038 6.779 -9.279 1.00 95.31 67 HIS A C 1
ATOM 505 O O . HIS A 1 67 ? 19.258 6.652 -9.406 1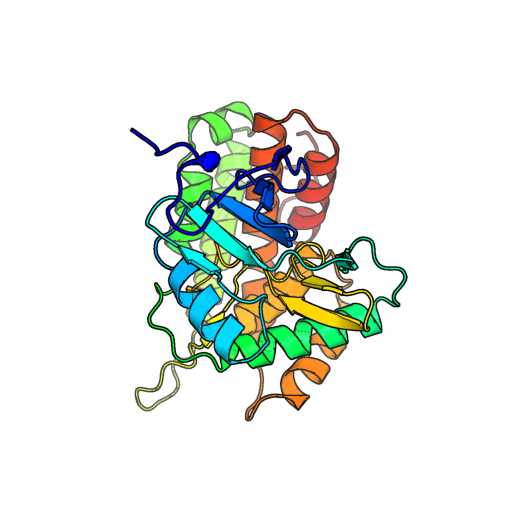.00 95.31 67 HIS A O 1
ATOM 511 N N . ASP A 1 68 ? 17.474 7.897 -8.851 1.00 92.31 68 ASP A N 1
ATOM 512 C CA . ASP A 1 68 ? 18.183 8.997 -8.208 1.00 92.31 68 ASP A CA 1
ATOM 513 C C . ASP A 1 68 ? 17.279 9.625 -7.131 1.00 92.31 68 ASP A C 1
ATOM 515 O O . ASP A 1 68 ? 16.309 9.014 -6.682 1.00 92.31 68 ASP A O 1
ATOM 519 N N . ASN A 1 69 ? 17.596 10.842 -6.691 1.00 89.19 69 ASN A N 1
ATOM 520 C CA . ASN A 1 69 ? 16.788 11.552 -5.697 1.00 89.19 69 ASN A CA 1
ATOM 521 C C . ASN A 1 69 ? 15.432 12.044 -6.236 1.00 89.19 69 ASN A C 1
ATOM 523 O O . ASN A 1 69 ? 14.668 12.635 -5.479 1.00 89.19 69 ASN A O 1
ATOM 527 N N . HIS A 1 70 ? 15.152 11.874 -7.529 1.00 91.50 70 HIS A N 1
ATOM 528 C CA . HIS A 1 70 ? 13.976 12.433 -8.186 1.00 91.50 70 HIS A CA 1
ATOM 529 C C . HIS A 1 70 ? 13.143 11.395 -8.930 1.00 91.50 70 HIS A C 1
ATOM 531 O O . HIS A 1 70 ? 11.931 11.559 -9.027 1.00 91.50 70 HIS A O 1
ATOM 537 N N . TRP A 1 71 ? 13.771 10.363 -9.481 1.00 94.38 71 TRP A N 1
ATOM 538 C CA . TRP A 1 71 ? 13.156 9.381 -10.356 1.00 94.38 71 TRP A CA 1
ATOM 539 C C . TRP A 1 71 ? 13.490 7.972 -9.898 1.00 94.38 71 TRP A C 1
ATOM 541 O O . TRP A 1 71 ? 14.632 7.660 -9.568 1.00 94.38 71 TRP A O 1
ATOM 551 N N . LEU A 1 72 ? 12.488 7.104 -9.960 1.00 96.19 72 LEU A N 1
ATOM 552 C CA . LEU A 1 72 ? 12.615 5.660 -9.870 1.00 96.19 72 LEU A CA 1
ATOM 553 C C . LEU A 1 72 ? 12.091 5.075 -11.179 1.00 96.19 72 LEU A C 1
ATOM 555 O O . LEU A 1 72 ? 10.935 5.292 -11.543 1.00 96.19 72 LEU A O 1
ATOM 559 N N . ILE A 1 73 ? 12.953 4.352 -11.891 1.00 97.62 73 ILE A N 1
ATOM 560 C CA . ILE A 1 73 ? 12.626 3.686 -13.150 1.00 97.62 73 ILE A CA 1
ATOM 561 C C . ILE A 1 73 ? 12.678 2.187 -12.919 1.00 97.62 73 ILE A C 1
ATOM 563 O O . ILE A 1 73 ? 13.726 1.640 -12.562 1.00 97.62 73 ILE A O 1
ATOM 567 N N . THR A 1 74 ? 11.562 1.519 -13.169 1.00 97.94 74 THR A N 1
ATOM 568 C CA . THR A 1 74 ? 11.454 0.067 -13.084 1.00 97.94 74 THR A CA 1
ATOM 569 C C . THR A 1 74 ? 11.035 -0.525 -14.419 1.00 97.94 74 THR A C 1
ATOM 571 O O . THR A 1 74 ? 10.595 0.168 -15.342 1.00 97.94 74 THR A O 1
ATOM 574 N N . GLU A 1 75 ? 11.151 -1.843 -14.521 1.00 97.12 75 GLU A N 1
ATOM 575 C CA . GLU A 1 75 ? 10.419 -2.598 -15.528 1.00 97.12 75 GLU A CA 1
ATOM 576 C C . GLU A 1 75 ? 8.923 -2.259 -15.457 1.00 97.12 75 GLU A C 1
ATOM 578 O O . GLU A 1 75 ? 8.350 -2.135 -14.368 1.00 97.12 75 GLU A O 1
ATOM 583 N N . PHE A 1 76 ? 8.298 -2.085 -16.623 1.00 96.75 76 PHE A N 1
ATOM 584 C CA . PHE A 1 76 ? 6.851 -1.966 -16.711 1.00 96.75 76 PHE A CA 1
ATOM 585 C C . PHE A 1 76 ? 6.225 -3.359 -16.716 1.00 96.75 76 PHE A C 1
ATOM 587 O O . PHE A 1 76 ? 6.453 -4.142 -17.639 1.00 96.75 76 PHE A O 1
ATOM 594 N N . ILE A 1 77 ? 5.401 -3.654 -15.715 1.00 96.31 77 ILE A N 1
ATOM 595 C CA . ILE A 1 77 ? 4.675 -4.920 -15.644 1.00 96.31 77 ILE A CA 1
ATOM 596 C C . ILE A 1 77 ? 3.348 -4.783 -16.387 1.00 96.31 77 ILE A C 1
ATOM 598 O O . ILE A 1 77 ? 2.460 -4.048 -15.962 1.00 96.31 77 ILE A O 1
ATOM 602 N N . ALA A 1 78 ? 3.202 -5.517 -17.491 1.00 94.81 78 ALA A N 1
ATOM 603 C CA . ALA A 1 78 ? 1.927 -5.626 -18.185 1.00 94.81 78 ALA A CA 1
ATOM 604 C C . ALA A 1 78 ? 0.966 -6.515 -17.380 1.00 94.81 78 ALA A C 1
ATOM 606 O O . ALA A 1 78 ? 1.257 -7.689 -17.136 1.00 94.81 78 ALA A O 1
ATOM 607 N N . GLY A 1 79 ? -0.174 -5.955 -16.982 1.00 93.31 79 GLY A N 1
ATOM 608 C CA . GLY A 1 79 ? -1.192 -6.632 -16.187 1.00 93.31 79 GLY A CA 1
ATOM 609 C C . GLY A 1 79 ? -2.093 -5.640 -15.458 1.00 93.31 79 GLY A C 1
ATOM 610 O O . GLY A 1 79 ? -1.886 -4.429 -15.538 1.00 93.31 79 GLY A O 1
ATOM 611 N N . ASP A 1 80 ? -3.078 -6.168 -14.739 1.00 94.31 80 ASP A N 1
ATOM 612 C CA . ASP A 1 80 ? -3.981 -5.370 -13.910 1.00 94.31 80 ASP A CA 1
ATOM 613 C C . ASP A 1 80 ? -3.498 -5.364 -12.460 1.00 94.31 80 ASP A C 1
ATOM 615 O O . ASP A 1 80 ? -2.926 -6.340 -11.968 1.00 94.31 80 ASP A O 1
ATOM 619 N N . ASN A 1 81 ? -3.779 -4.289 -11.728 1.00 95.25 81 ASN A N 1
ATOM 620 C CA . ASN A 1 81 ? -3.666 -4.345 -10.275 1.00 95.25 81 ASN A CA 1
ATOM 621 C C . ASN A 1 81 ? -4.786 -5.210 -9.667 1.00 95.25 81 ASN A C 1
ATOM 623 O O . ASN A 1 81 ? -5.815 -5.471 -10.296 1.00 95.25 81 ASN A O 1
ATOM 627 N N . LEU A 1 82 ? -4.618 -5.656 -8.422 1.00 96.94 82 LEU A N 1
ATOM 628 C CA . LEU A 1 82 ? -5.609 -6.512 -7.775 1.00 96.94 82 LEU A CA 1
ATOM 629 C C . LEU A 1 82 ? -6.951 -5.811 -7.543 1.00 96.94 82 LEU A C 1
ATOM 631 O O . LEU A 1 82 ? -7.942 -6.515 -7.372 1.00 96.94 82 LEU A O 1
ATOM 635 N N . SER A 1 83 ? -7.048 -4.477 -7.538 1.00 95.06 83 SER A N 1
ATOM 636 C CA . SER A 1 83 ? -8.357 -3.820 -7.409 1.00 95.06 83 SER A CA 1
ATOM 637 C C . SER A 1 83 ? -9.200 -3.992 -8.680 1.00 95.06 83 SER A C 1
ATOM 639 O O . SER A 1 83 ? -10.407 -4.208 -8.572 1.00 95.06 83 SER A O 1
ATOM 641 N N . LEU A 1 84 ? -8.559 -4.046 -9.852 1.00 94.31 84 LEU A N 1
ATOM 642 C CA . LEU A 1 84 ? -9.194 -4.255 -11.159 1.00 94.31 84 LEU A CA 1
ATOM 643 C C . LEU A 1 84 ? -9.239 -5.726 -11.608 1.00 94.31 84 LEU A C 1
ATOM 645 O O . LEU A 1 84 ? -10.131 -6.110 -12.367 1.00 94.31 84 LEU A O 1
ATOM 649 N N . ALA A 1 85 ? -8.322 -6.565 -11.119 1.00 93.44 85 ALA A N 1
ATOM 650 C CA . ALA A 1 85 ? -8.238 -7.967 -11.511 1.00 93.44 85 ALA A CA 1
ATOM 651 C C . ALA A 1 85 ? -9.516 -8.755 -11.165 1.00 93.44 85 ALA A C 1
ATOM 653 O O . ALA A 1 85 ? -10.083 -8.625 -10.067 1.00 93.44 85 ALA A O 1
ATOM 654 N N . GLN A 1 86 ? -9.918 -9.646 -12.078 1.00 93.69 86 GLN A N 1
ATOM 655 C CA . GLN A 1 86 ? -11.075 -10.548 -11.955 1.00 93.69 86 GLN A CA 1
ATOM 656 C C . GLN A 1 86 ? -10.772 -11.758 -11.057 1.00 93.69 86 GLN A C 1
ATOM 658 O O . GLN A 1 86 ? -10.957 -12.914 -11.430 1.00 93.69 86 GLN A O 1
ATOM 663 N N . GLU A 1 87 ? -10.274 -11.480 -9.856 1.00 96.50 87 GLU A N 1
ATOM 664 C CA . GLU A 1 87 ? -9.921 -12.476 -8.851 1.00 96.50 87 GLU A CA 1
ATOM 665 C C . GLU A 1 87 ? -10.911 -12.474 -7.690 1.00 96.50 87 GLU A C 1
ATOM 667 O O . GLU A 1 87 ? -11.479 -11.442 -7.322 1.00 96.50 87 GLU A O 1
ATOM 672 N N . THR A 1 88 ? -11.087 -13.634 -7.058 1.00 97.25 88 THR A N 1
ATOM 673 C CA . THR A 1 88 ? -11.875 -13.707 -5.821 1.00 97.25 88 THR A CA 1
ATOM 674 C C . THR A 1 88 ? -11.203 -12.900 -4.712 1.00 97.25 88 THR A C 1
ATOM 676 O O . THR A 1 88 ? -9.974 -12.829 -4.636 1.00 97.25 88 THR A O 1
ATOM 679 N N . LEU A 1 89 ? -12.003 -12.331 -3.807 1.00 97.81 89 LEU A N 1
ATOM 680 C CA . LEU A 1 89 ? -11.483 -11.567 -2.672 1.00 97.81 89 LEU A CA 1
ATOM 681 C C . LEU A 1 89 ? -10.478 -12.380 -1.841 1.00 97.81 89 LEU A C 1
ATOM 683 O O . LEU A 1 89 ? -9.409 -11.883 -1.501 1.00 97.81 89 LEU A O 1
ATOM 687 N N . ASP A 1 90 ? -10.779 -13.651 -1.575 1.00 97.88 90 ASP A N 1
ATOM 688 C CA . ASP A 1 90 ? -9.899 -14.529 -0.800 1.00 97.88 90 ASP A CA 1
ATOM 689 C C . ASP A 1 90 ? -8.551 -14.764 -1.510 1.00 97.88 90 ASP A C 1
ATOM 691 O O . ASP A 1 90 ? -7.507 -14.793 -0.853 1.00 97.88 90 ASP A O 1
ATOM 695 N N . LYS A 1 91 ? -8.537 -14.857 -2.850 1.00 97.94 91 LYS A N 1
ATOM 696 C CA . LYS A 1 91 ? -7.290 -14.937 -3.628 1.00 97.94 91 LYS A CA 1
ATOM 697 C C . LYS A 1 91 ? -6.508 -13.621 -3.589 1.00 97.94 91 LYS A C 1
ATOM 699 O O . LYS A 1 91 ? -5.290 -13.669 -3.426 1.00 97.94 91 LYS A O 1
ATOM 704 N N . LYS A 1 92 ? -7.178 -12.464 -3.648 1.00 98.56 92 LYS A N 1
ATOM 705 C CA . LYS A 1 92 ? -6.525 -11.150 -3.480 1.00 98.56 92 LYS A CA 1
ATOM 706 C C . LYS A 1 92 ? -5.859 -11.030 -2.104 1.00 98.56 92 LYS A C 1
ATOM 708 O O . LYS A 1 92 ? -4.685 -10.678 -2.024 1.00 98.56 92 LYS A O 1
ATOM 713 N N . ILE A 1 93 ? -6.558 -11.427 -1.036 1.00 98.69 93 ILE A N 1
ATOM 714 C CA . ILE A 1 93 ? -6.013 -11.455 0.334 1.00 98.69 93 ILE A CA 1
ATOM 715 C C . ILE A 1 93 ? -4.810 -12.404 0.429 1.00 98.69 93 ILE A C 1
ATOM 717 O O . ILE A 1 93 ? -3.791 -12.055 1.025 1.00 98.69 93 ILE A O 1
ATOM 721 N N . MET A 1 94 ? -4.895 -13.598 -0.161 1.00 98.62 94 MET A N 1
ATOM 722 C CA . MET A 1 94 ? -3.787 -14.557 -0.173 1.00 98.62 94 MET A CA 1
ATOM 723 C C . MET A 1 94 ? -2.540 -13.994 -0.867 1.00 98.62 94 MET A C 1
ATOM 725 O O . MET A 1 94 ? -1.442 -14.122 -0.331 1.00 98.62 94 MET A O 1
ATOM 729 N N . LEU A 1 95 ? -2.691 -13.366 -2.037 1.00 98.62 95 LEU A N 1
ATOM 730 C CA . LEU A 1 95 ? -1.566 -12.754 -2.751 1.00 98.62 95 LEU A CA 1
ATOM 731 C C . LEU A 1 95 ? -0.959 -11.596 -1.948 1.00 98.62 95 LEU A C 1
ATOM 733 O O . LEU A 1 95 ? 0.258 -11.554 -1.766 1.00 98.62 95 LEU A O 1
ATOM 737 N N . ALA A 1 96 ? -1.801 -10.713 -1.404 1.00 98.75 96 ALA A N 1
ATOM 738 C CA . ALA A 1 96 ? -1.356 -9.568 -0.618 1.00 98.75 96 ALA A CA 1
ATOM 739 C C . ALA A 1 96 ? -0.617 -9.980 0.662 1.00 98.75 96 ALA A C 1
ATOM 741 O O . ALA A 1 96 ? 0.466 -9.477 0.939 1.00 98.75 96 ALA A O 1
ATOM 742 N N . THR A 1 97 ? -1.151 -10.941 1.420 1.00 98.56 97 THR A N 1
ATOM 743 C CA . THR A 1 97 ? -0.516 -11.427 2.660 1.00 98.56 97 THR A CA 1
ATOM 744 C C . THR A 1 97 ? 0.794 -12.169 2.403 1.00 98.56 97 THR A C 1
ATOM 746 O O . THR A 1 97 ? 1.729 -12.037 3.194 1.00 98.56 97 THR A O 1
ATOM 749 N N . LYS A 1 98 ? 0.908 -12.897 1.282 1.00 98.62 98 LYS A N 1
ATOM 750 C CA . LYS A 1 98 ? 2.174 -13.504 0.849 1.00 98.62 98 LYS A CA 1
ATOM 751 C C . LYS A 1 98 ? 3.230 -12.430 0.566 1.00 98.62 98 LYS A C 1
ATOM 753 O O . LYS A 1 98 ? 4.321 -12.507 1.126 1.00 98.62 98 LYS A O 1
ATOM 758 N N . LEU A 1 99 ? 2.906 -11.432 -0.261 1.00 98.75 99 LEU A N 1
ATOM 759 C CA . LEU A 1 99 ? 3.829 -10.344 -0.609 1.00 98.75 99 LEU A CA 1
ATOM 760 C C . LEU A 1 99 ? 4.211 -9.499 0.615 1.00 98.75 99 LEU A C 1
ATOM 762 O O . LEU A 1 99 ? 5.389 -9.213 0.812 1.00 98.75 99 LEU A O 1
ATOM 766 N N . MET A 1 100 ? 3.245 -9.184 1.482 1.00 98.56 100 MET A N 1
ATOM 767 C CA . MET A 1 100 ? 3.463 -8.512 2.768 1.00 98.56 100 MET A CA 1
ATOM 768 C C . MET A 1 100 ? 4.469 -9.281 3.635 1.00 98.56 100 MET A C 1
ATOM 770 O O . MET A 1 100 ? 5.457 -8.714 4.094 1.00 98.56 100 MET A O 1
ATOM 774 N N . ALA A 1 101 ? 4.284 -10.594 3.811 1.00 98.19 101 ALA A N 1
ATOM 775 C CA . ALA A 1 101 ? 5.211 -11.411 4.591 1.00 98.19 101 ALA A CA 1
ATOM 776 C C . ALA A 1 101 ? 6.623 -11.453 3.985 1.00 98.19 101 ALA A C 1
ATOM 778 O O . ALA A 1 101 ? 7.605 -11.447 4.726 1.00 98.19 101 ALA A O 1
ATOM 779 N N . GLN A 1 102 ? 6.744 -11.465 2.654 1.00 98.12 102 GLN A N 1
ATOM 780 C CA . GLN A 1 102 ? 8.042 -11.367 1.982 1.00 98.12 102 GLN A CA 1
ATOM 781 C C . GLN A 1 102 ? 8.684 -9.986 2.196 1.00 98.12 102 GLN A C 1
ATOM 783 O O . GLN A 1 102 ? 9.882 -9.911 2.474 1.00 98.12 102 GLN A O 1
ATOM 788 N N . CYS A 1 103 ? 7.897 -8.907 2.139 1.00 97.94 103 CYS A N 1
ATOM 789 C CA . CYS A 1 103 ? 8.345 -7.543 2.428 1.00 97.94 103 CYS A CA 1
ATOM 790 C C . CYS A 1 103 ? 8.878 -7.416 3.863 1.00 97.94 103 CYS A C 1
ATOM 792 O O . CYS A 1 103 ? 9.981 -6.922 4.079 1.00 97.94 103 CYS A O 1
ATOM 794 N N . HIS A 1 104 ? 8.170 -7.977 4.844 1.00 97.00 104 HIS A N 1
ATOM 795 C CA . HIS A 1 104 ? 8.571 -7.951 6.254 1.00 97.00 104 HIS A CA 1
ATOM 796 C C . HIS A 1 104 ? 9.915 -8.652 6.532 1.00 97.00 104 HIS A C 1
ATOM 798 O O . HIS A 1 104 ? 10.564 -8.390 7.549 1.00 97.00 104 HIS A O 1
ATOM 804 N N . GLN A 1 105 ? 10.362 -9.534 5.633 1.00 95.50 105 GLN A N 1
ATOM 805 C CA . GLN A 1 105 ? 11.656 -10.214 5.732 1.00 95.50 105 GLN A CA 1
ATOM 806 C C . GLN A 1 105 ? 12.821 -9.392 5.161 1.00 95.50 105 GLN A C 1
ATOM 808 O O . GLN A 1 105 ? 13.981 -9.753 5.389 1.00 95.50 105 GLN A O 1
ATOM 813 N N . LEU A 1 106 ? 12.546 -8.287 4.460 1.00 95.88 106 LEU A N 1
ATOM 814 C CA . LEU A 1 106 ? 13.574 -7.395 3.939 1.00 95.88 106 LEU A CA 1
ATOM 815 C C . LEU A 1 106 ? 14.368 -6.762 5.089 1.00 95.88 106 LEU A C 1
ATOM 817 O O . LEU A 1 106 ? 13.819 -6.265 6.072 1.00 95.88 106 LEU A O 1
ATOM 821 N N . LYS A 1 107 ? 15.696 -6.799 4.969 1.00 92.75 107 LYS A N 1
ATOM 822 C CA . LYS A 1 107 ? 16.628 -6.214 5.940 1.00 92.75 107 LYS A CA 1
ATOM 823 C C . LYS A 1 107 ? 17.130 -4.879 5.412 1.00 92.75 107 LYS A C 1
ATOM 825 O O . LYS A 1 107 ? 18.271 -4.771 4.974 1.00 92.75 107 LYS A O 1
ATOM 830 N N . VAL A 1 108 ? 16.239 -3.892 5.422 1.00 92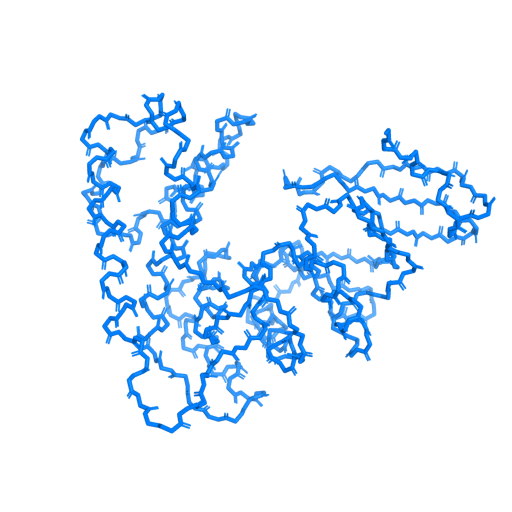.25 108 VAL A N 1
ATOM 831 C CA . VAL A 1 108 ? 16.516 -2.528 4.959 1.00 92.25 108 VAL A CA 1
ATOM 832 C C . VAL A 1 108 ? 16.437 -1.576 6.144 1.00 92.25 108 VAL A C 1
ATOM 834 O O . VAL A 1 108 ? 15.573 -1.716 7.008 1.00 92.25 108 VAL A O 1
ATOM 837 N N . ASN A 1 109 ? 17.367 -0.627 6.198 1.00 90.38 109 ASN A N 1
ATOM 838 C CA . ASN A 1 109 ? 17.340 0.433 7.191 1.00 90.38 109 ASN A CA 1
ATOM 839 C C . ASN A 1 109 ? 16.456 1.569 6.670 1.00 90.38 109 ASN A C 1
ATOM 841 O O . ASN A 1 109 ? 16.902 2.353 5.836 1.00 90.38 109 ASN A O 1
ATOM 845 N N . VAL A 1 110 ? 15.212 1.611 7.137 1.00 93.56 110 VAL A N 1
ATOM 846 C CA . VAL A 1 110 ? 14.236 2.662 6.824 1.00 93.56 110 VAL A CA 1
ATOM 847 C C . VAL A 1 110 ? 13.772 3.335 8.106 1.00 93.56 110 VAL A C 1
ATOM 849 O O . VAL A 1 110 ? 13.988 2.825 9.211 1.00 93.56 110 VAL A O 1
ATOM 852 N N . ASN A 1 111 ? 13.124 4.487 7.971 1.00 93.00 111 ASN A N 1
ATOM 853 C CA . ASN A 1 111 ? 12.649 5.227 9.128 1.00 93.00 111 ASN A CA 1
ATOM 854 C C . ASN A 1 111 ? 11.621 4.427 9.940 1.00 93.00 111 ASN A C 1
ATOM 856 O O . ASN A 1 111 ? 10.747 3.743 9.407 1.00 93.00 111 ASN A O 1
ATOM 860 N N . LYS A 1 112 ? 11.712 4.527 11.269 1.00 93.44 112 LYS A N 1
ATOM 861 C CA . LYS A 1 112 ? 10.717 3.938 12.167 1.00 93.44 112 LYS A CA 1
ATOM 862 C C . LYS A 1 112 ? 9.417 4.728 12.094 1.00 93.44 112 LYS A C 1
ATOM 864 O O . LYS A 1 112 ? 9.432 5.957 12.162 1.00 93.44 112 LYS A O 1
ATOM 869 N N . GLN A 1 113 ? 8.294 4.020 12.045 1.00 90.56 113 GLN A N 1
ATOM 870 C CA . GLN A 1 113 ? 6.995 4.655 12.177 1.00 90.56 113 GLN A CA 1
ATOM 871 C C . GLN A 1 113 ? 6.809 5.201 13.596 1.00 90.56 113 GLN A C 1
ATOM 873 O O . GLN A 1 113 ? 6.983 4.491 14.592 1.00 90.56 113 GLN A O 1
ATOM 878 N N . VAL A 1 114 ? 6.407 6.465 13.671 1.00 92.56 114 VAL A N 1
ATOM 879 C CA . VAL A 1 114 ? 5.964 7.120 14.902 1.00 92.56 114 VAL A CA 1
ATOM 880 C C . VAL A 1 114 ? 4.516 7.561 14.668 1.00 92.56 114 VAL A C 1
ATOM 882 O O . VAL A 1 114 ? 4.311 8.546 13.953 1.00 92.56 114 VAL A O 1
ATOM 885 N N . PRO A 1 115 ? 3.512 6.825 15.186 1.00 93.69 115 PRO A N 1
ATOM 886 C CA . PRO A 1 115 ? 2.094 7.107 14.949 1.00 93.69 115 PRO A CA 1
ATOM 887 C C . PRO A 1 115 ? 1.692 8.563 15.221 1.00 93.69 115 PRO A C 1
ATOM 889 O O . PRO A 1 115 ? 0.912 9.139 14.465 1.00 93.69 115 PRO A O 1
ATOM 892 N N . GLU A 1 116 ? 2.277 9.192 16.242 1.00 93.75 116 GLU A N 1
ATOM 893 C CA . GLU A 1 116 ? 2.062 10.598 16.584 1.00 93.75 116 GLU A CA 1
ATOM 894 C C . GLU A 1 116 ? 2.507 11.542 15.464 1.00 93.75 116 GLU A C 1
ATOM 896 O O . GLU A 1 116 ? 1.813 12.513 15.170 1.00 93.75 116 GLU A O 1
ATOM 901 N N . ASN A 1 117 ? 3.634 11.248 14.807 1.00 93.88 117 ASN A N 1
ATOM 902 C CA . ASN A 1 117 ? 4.139 12.056 13.697 1.00 93.88 117 ASN A CA 1
ATOM 903 C C . ASN A 1 117 ? 3.261 11.897 12.452 1.00 93.88 117 ASN A C 1
ATOM 905 O O . ASN A 1 117 ? 3.008 12.884 11.767 1.00 93.88 117 ASN A O 1
ATOM 909 N N . VAL A 1 118 ? 2.779 10.678 12.179 1.00 92.94 118 VAL A N 1
ATOM 910 C CA . VAL A 1 118 ? 1.878 10.402 11.046 1.00 92.94 118 VAL A CA 1
ATOM 911 C C . VAL A 1 118 ? 0.538 11.107 11.246 1.00 92.94 118 VAL A C 1
ATOM 913 O O . VAL A 1 118 ? 0.061 11.800 10.359 1.00 92.94 118 VAL A O 1
ATOM 916 N N . ILE A 1 119 ? -0.063 10.998 12.432 1.00 93.06 119 ILE A N 1
ATOM 917 C CA . ILE A 1 119 ? -1.288 11.746 12.739 1.00 93.06 119 ILE A CA 1
ATOM 918 C C . ILE A 1 119 ? -1.023 13.253 12.686 1.00 93.06 119 ILE A C 1
ATOM 920 O O . ILE A 1 119 ? -1.814 14.006 12.118 1.00 93.06 119 ILE A O 1
ATOM 924 N N . GLY A 1 120 ? 0.094 13.693 13.266 1.00 90.62 120 GLY A N 1
ATOM 925 C CA . GLY A 1 120 ? 0.499 15.089 13.288 1.00 90.62 120 GLY A CA 1
ATOM 926 C C . GLY A 1 120 ? 0.633 15.681 11.889 1.00 90.62 120 GLY A C 1
ATOM 927 O O . GLY A 1 120 ? 0.168 16.795 11.678 1.00 90.62 120 GLY A O 1
ATOM 928 N N . SER A 1 121 ? 1.196 14.959 10.915 1.00 90.00 121 SER A N 1
ATOM 929 C CA . SER A 1 121 ? 1.337 15.472 9.545 1.00 90.00 121 SER A CA 1
ATOM 930 C C . SER A 1 121 ? -0.019 15.752 8.890 1.00 90.00 121 SER A C 1
ATOM 932 O O . SER A 1 121 ? -0.183 16.805 8.278 1.00 90.00 121 SER A O 1
ATOM 934 N N . PHE A 1 122 ? -1.018 14.889 9.102 1.00 88.25 122 PHE A N 1
ATOM 935 C CA . PHE A 1 122 ? -2.380 15.123 8.618 1.00 88.25 122 PHE A CA 1
ATOM 936 C C . PHE A 1 122 ? -3.104 16.234 9.390 1.00 88.25 122 PHE A C 1
ATOM 938 O O . PHE A 1 122 ? -3.824 17.042 8.802 1.00 88.25 122 PHE A O 1
ATOM 945 N N . MET A 1 123 ? -2.916 16.299 10.711 1.00 84.69 123 MET A N 1
ATOM 946 C CA . MET A 1 123 ? -3.600 17.275 11.564 1.00 84.69 123 MET A CA 1
ATOM 947 C C . MET A 1 123 ? -2.964 18.675 11.544 1.00 84.69 123 MET A C 1
ATOM 949 O O . MET A 1 123 ? -3.622 19.652 11.894 1.00 84.69 123 MET A O 1
ATOM 953 N N . ASN A 1 124 ? -1.703 18.810 11.135 1.00 80.94 124 ASN A N 1
ATOM 954 C CA . ASN A 1 124 ? -1.005 20.097 11.102 1.00 80.94 124 ASN A CA 1
ATOM 955 C C . ASN A 1 124 ? -1.373 20.963 9.890 1.00 80.94 124 ASN A C 1
ATOM 957 O O . ASN A 1 124 ? -1.027 22.146 9.869 1.00 80.94 124 ASN A O 1
ATOM 961 N N . GLU A 1 125 ? -2.119 20.438 8.914 1.00 78.12 125 GLU A N 1
ATOM 962 C CA . GLU A 1 125 ? -2.725 21.246 7.852 1.00 78.12 125 GLU A CA 1
ATOM 963 C C . GLU A 1 125 ? -3.911 22.062 8.407 1.00 78.12 125 GLU A C 1
ATOM 965 O O . GLU A 1 125 ? -5.074 21.827 8.081 1.00 78.12 125 GLU A O 1
ATOM 970 N N . GLN A 1 126 ? -3.623 23.046 9.269 1.00 65.19 126 GLN A N 1
ATOM 971 C CA . GLN A 1 126 ? -4.635 23.846 9.975 1.00 65.19 126 GLN A CA 1
ATOM 972 C C . GLN A 1 126 ? -5.626 24.522 9.023 1.00 65.19 126 GLN A C 1
ATOM 974 O O . GLN A 1 126 ? -6.802 24.639 9.353 1.00 65.19 126 GLN A O 1
ATOM 979 N N . ALA A 1 127 ? -5.172 24.931 7.833 1.00 69.88 127 ALA A N 1
ATOM 980 C CA . ALA A 1 127 ? -6.038 25.501 6.805 1.00 69.88 127 ALA A CA 1
ATOM 981 C C . ALA A 1 127 ? -7.085 24.487 6.311 1.00 69.88 127 ALA A C 1
ATOM 983 O O . ALA A 1 127 ? -8.268 24.814 6.256 1.00 69.88 127 ALA A O 1
ATOM 984 N N . PHE A 1 128 ? -6.671 23.248 6.026 1.00 78.88 128 PHE A N 1
ATOM 985 C CA . PHE A 1 128 ? -7.580 22.161 5.661 1.00 78.88 128 PHE A CA 1
ATOM 986 C C . PHE A 1 128 ? -8.544 21.849 6.809 1.00 78.88 128 PHE A C 1
ATOM 988 O O . PHE A 1 128 ? -9.757 21.805 6.598 1.00 78.88 128 PHE A O 1
ATOM 995 N N . LEU A 1 129 ? -8.028 21.703 8.035 1.00 77.31 129 LEU A N 1
ATOM 996 C CA . LEU A 1 129 ? -8.874 21.373 9.178 1.00 77.31 129 LEU A CA 1
ATOM 997 C C . LEU A 1 129 ? -9.914 22.458 9.476 1.00 77.31 129 LEU A C 1
ATOM 999 O O . LEU A 1 129 ? -11.074 22.140 9.730 1.00 77.31 129 LEU A O 1
ATOM 1003 N N . ALA A 1 130 ? -9.513 23.730 9.435 1.00 76.00 130 ALA A N 1
ATOM 1004 C CA . ALA A 1 130 ? -10.400 24.859 9.692 1.00 76.00 130 ALA A CA 1
ATOM 1005 C C . ALA A 1 130 ? -11.445 25.057 8.588 1.00 76.00 130 ALA A C 1
ATOM 1007 O O . ALA A 1 130 ? -12.556 25.491 8.879 1.00 76.00 130 ALA A O 1
ATOM 1008 N N . GLN A 1 131 ? -11.101 24.740 7.336 1.00 80.06 131 GLN A N 1
ATOM 1009 C CA . GLN A 1 131 ? -12.018 24.850 6.205 1.00 80.06 131 GLN A CA 1
ATOM 1010 C C . GLN A 1 131 ? -13.060 23.726 6.189 1.00 80.06 131 GLN A C 1
ATOM 1012 O O . GLN A 1 131 ? -14.218 23.978 5.867 1.00 80.06 131 GLN A O 1
ATOM 1017 N N . GLN A 1 132 ? -12.652 22.497 6.511 1.00 79.75 132 GLN A N 1
ATOM 1018 C CA . GLN A 1 132 ? -13.488 21.307 6.322 1.00 79.75 132 GLN A CA 1
ATOM 1019 C C . GLN A 1 132 ? -14.241 20.879 7.584 1.00 79.75 132 GLN A C 1
ATOM 1021 O O . GLN A 1 132 ? -15.269 20.209 7.493 1.00 79.75 132 GLN A O 1
ATOM 1026 N N . PHE A 1 133 ? -13.758 21.261 8.768 1.00 84.69 133 PHE A N 1
ATOM 1027 C CA . PHE A 1 133 ? -14.323 20.804 10.032 1.00 84.69 133 PHE A CA 1
ATOM 1028 C C . PHE A 1 133 ? -14.664 21.969 10.959 1.00 84.69 133 PHE A C 1
ATOM 1030 O O . PHE A 1 133 ? -13.856 22.858 11.220 1.00 84.69 133 PHE A O 1
ATOM 1037 N N . SER A 1 134 ? -15.851 21.908 11.556 1.00 88.25 134 SER A N 1
ATOM 1038 C CA . SER A 1 134 ? -16.239 22.729 12.702 1.00 88.25 134 SER A CA 1
ATOM 1039 C C . SER A 1 134 ? -15.315 22.494 13.901 1.00 88.25 134 SER A C 1
ATOM 1041 O O . SER A 1 134 ? -14.716 21.429 14.060 1.00 88.25 134 SER A O 1
ATOM 1043 N N . THR A 1 135 ? -15.268 23.450 14.829 1.00 87.62 135 THR A N 1
ATOM 1044 C CA . THR A 1 135 ? -14.498 23.321 16.078 1.00 87.62 135 THR A CA 1
ATOM 1045 C C . THR A 1 135 ? -14.865 22.059 16.869 1.00 87.62 135 THR A C 1
ATOM 1047 O O . THR A 1 135 ? -13.996 21.419 17.460 1.00 87.62 135 THR A O 1
ATOM 1050 N N . GLN A 1 136 ? -16.140 21.653 16.860 1.00 87.88 136 GLN A N 1
ATOM 1051 C CA . GLN A 1 136 ? -16.581 20.426 17.526 1.00 87.88 136 GLN A CA 1
ATOM 1052 C C . GLN A 1 136 ? -15.986 19.172 16.867 1.00 87.88 136 GLN A C 1
ATOM 1054 O O . GLN A 1 136 ? -15.510 18.283 17.573 1.00 87.88 136 GLN A O 1
ATOM 1059 N N . GLN A 1 137 ? -15.979 19.112 15.532 1.00 87.38 137 GLN A N 1
ATOM 1060 C CA . GLN A 1 137 ? -15.356 18.026 14.770 1.00 87.38 137 GLN A CA 1
ATOM 1061 C C . GLN A 1 137 ? -13.840 17.980 14.997 1.00 87.38 137 GLN A C 1
ATOM 1063 O O . GLN A 1 137 ? -13.306 16.913 15.288 1.00 87.38 137 GLN A O 1
ATOM 1068 N N . GLN A 1 138 ? -13.155 19.125 14.966 1.00 88.31 138 GLN A N 1
ATOM 1069 C CA . GLN A 1 138 ? -11.713 19.201 15.238 1.00 88.31 138 GLN A CA 1
ATOM 1070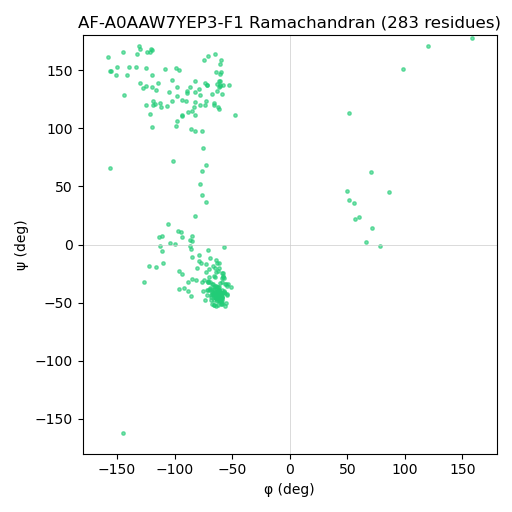 C C . GLN A 1 138 ? -11.365 18.681 16.642 1.00 88.31 138 GLN A C 1
ATOM 1072 O O . GLN A 1 138 ? -10.456 17.866 16.801 1.00 88.31 138 GLN A O 1
ATOM 1077 N N . ASN A 1 139 ? -12.133 19.077 17.663 1.00 88.88 139 ASN A N 1
ATOM 1078 C CA . ASN A 1 139 ? -11.955 18.577 19.029 1.00 88.88 139 ASN A CA 1
ATOM 1079 C C . ASN A 1 139 ? -12.212 17.066 19.136 1.00 88.88 139 ASN A C 1
ATOM 1081 O O . ASN A 1 139 ? -11.528 16.376 19.894 1.00 88.88 139 ASN A O 1
ATOM 1085 N N . ALA A 1 140 ? -13.182 16.538 18.383 1.00 89.50 140 ALA A N 1
ATOM 1086 C CA . ALA A 1 140 ? -13.448 15.105 18.331 1.00 89.50 140 ALA A CA 1
ATOM 1087 C C . ALA A 1 140 ? -12.301 14.329 17.660 1.00 89.50 140 ALA A C 1
ATOM 1089 O O . ALA A 1 140 ? -11.890 13.305 18.205 1.00 89.50 140 ALA A O 1
ATOM 1090 N N . LEU A 1 141 ? -11.745 14.834 16.549 1.00 90.19 141 LEU A N 1
ATOM 1091 C CA . LEU A 1 141 ? -10.556 14.261 15.903 1.00 90.19 141 LEU A CA 1
ATOM 1092 C C . LEU A 1 141 ? -9.360 14.246 16.862 1.00 90.19 141 LEU A C 1
ATOM 1094 O O . LEU A 1 141 ? -8.703 13.221 16.997 1.00 90.19 141 LEU A O 1
ATOM 1098 N N . LEU A 1 142 ? -9.119 15.350 17.579 1.00 91.25 142 LEU A N 1
ATOM 1099 C CA . LEU A 1 142 ? -8.020 15.458 18.543 1.00 91.25 142 LEU A CA 1
ATOM 1100 C C . LEU A 1 142 ? -8.176 14.518 19.744 1.00 91.25 142 LEU A C 1
ATOM 1102 O O . LEU A 1 142 ? -7.188 14.017 20.275 1.00 91.25 142 LEU A O 1
ATOM 1106 N N . ARG A 1 143 ? -9.404 14.298 20.222 1.00 92.00 143 ARG A N 1
ATOM 1107 C CA . ARG A 1 143 ? -9.646 13.314 21.283 1.00 92.00 143 ARG A CA 1
ATOM 1108 C C . ARG A 1 143 ? -9.406 11.898 20.766 1.00 92.00 143 ARG A C 1
ATOM 1110 O O . ARG A 1 143 ? -8.662 11.154 21.388 1.00 92.00 143 ARG A O 1
ATOM 1117 N N . CYS A 1 144 ? -9.969 11.569 19.605 1.00 92.75 144 CYS A N 1
ATOM 1118 C CA . CYS A 1 144 ? -9.808 10.255 18.993 1.00 92.75 144 CYS A CA 1
ATOM 1119 C C . CYS A 1 144 ? -8.337 9.926 18.712 1.00 92.75 144 CYS A C 1
ATOM 1121 O O . CYS A 1 144 ? -7.898 8.828 19.038 1.00 92.75 144 CYS A O 1
ATOM 1123 N N . SER A 1 145 ? -7.547 10.882 18.209 1.00 93.56 145 SER A N 1
ATOM 1124 C CA . SER A 1 145 ? -6.114 10.659 18.012 1.00 93.56 145 SER A CA 1
ATOM 1125 C C . SER A 1 145 ? -5.388 10.344 19.317 1.00 93.56 145 SER A C 1
ATOM 1127 O O . SER A 1 145 ? -4.604 9.401 19.360 1.00 93.56 145 SER A O 1
ATOM 1129 N N . LYS A 1 146 ? -5.676 11.067 20.407 1.00 94.00 146 LYS A N 1
ATOM 1130 C CA . LYS A 1 146 ? -5.094 10.777 21.729 1.00 94.00 146 LYS A CA 1
ATOM 1131 C C . LYS A 1 146 ? -5.463 9.384 22.232 1.00 94.00 146 LYS A C 1
ATOM 1133 O O . LYS A 1 146 ? -4.593 8.690 22.760 1.00 94.00 146 LYS A O 1
ATOM 1138 N N . ASP A 1 147 ? -6.715 8.975 22.051 1.00 94.44 147 ASP A N 1
ATOM 1139 C CA . ASP A 1 147 ? -7.201 7.663 22.486 1.00 94.44 147 ASP A CA 1
ATOM 1140 C C . ASP A 1 147 ? -6.506 6.537 21.700 1.00 94.44 147 ASP A C 1
ATOM 1142 O O . ASP A 1 147 ? -5.997 5.587 22.297 1.00 94.44 147 ASP A O 1
ATOM 1146 N N . ILE A 1 148 ? -6.386 6.688 20.374 1.00 94.94 148 ILE A N 1
ATOM 1147 C CA . ILE A 1 148 ? -5.668 5.753 19.492 1.00 94.94 148 ILE A CA 1
ATOM 1148 C C . ILE A 1 148 ? -4.201 5.616 19.912 1.00 94.94 148 ILE A C 1
ATOM 1150 O O . ILE A 1 148 ? -3.713 4.502 20.099 1.00 94.94 148 ILE A O 1
ATOM 1154 N N . ILE A 1 149 ? -3.499 6.740 20.096 1.00 94.94 149 ILE A N 1
ATOM 1155 C CA . ILE A 1 149 ? -2.094 6.744 20.528 1.00 94.94 149 ILE A CA 1
ATOM 1156 C C . ILE A 1 149 ? -1.936 6.073 21.895 1.00 94.94 149 ILE A C 1
ATOM 1158 O O . ILE A 1 149 ? -1.011 5.290 22.106 1.00 94.94 149 ILE A O 1
ATOM 1162 N N . THR A 1 150 ? -2.855 6.341 22.822 1.00 94.94 150 THR A N 1
ATOM 1163 C CA . THR A 1 150 ? -2.843 5.711 24.147 1.00 94.94 150 THR A CA 1
ATOM 1164 C C . THR A 1 150 ? -2.996 4.193 24.040 1.00 94.94 150 THR A C 1
ATOM 1166 O O . THR A 1 150 ? -2.240 3.470 24.688 1.00 94.94 150 THR A O 1
ATOM 1169 N N . SER A 1 151 ? -3.907 3.703 23.192 1.00 93.25 151 SER A N 1
ATOM 1170 C CA . SER A 1 151 ? -4.106 2.262 22.972 1.00 93.25 151 SER A CA 1
ATOM 1171 C C . SER A 1 151 ? -2.869 1.598 22.368 1.00 93.25 151 SER A C 1
ATOM 1173 O O . SER A 1 151 ? -2.365 0.618 22.914 1.00 93.25 151 SER A O 1
ATOM 1175 N N . LEU A 1 152 ? -2.307 2.189 21.307 1.00 93.00 152 LEU A N 1
ATOM 1176 C CA . LEU A 1 152 ? -1.089 1.688 20.662 1.00 93.00 152 LEU A CA 1
ATOM 1177 C C . LEU A 1 152 ? 0.098 1.622 21.630 1.00 93.00 152 LEU A C 1
ATOM 1179 O O . LEU A 1 152 ? 0.874 0.668 21.590 1.00 93.00 152 LEU A O 1
ATOM 1183 N N . ASN A 1 153 ? 0.237 2.610 22.516 1.00 91.44 153 ASN A N 1
ATOM 1184 C CA . ASN A 1 153 ? 1.281 2.611 23.539 1.00 91.44 153 ASN A CA 1
ATOM 1185 C C . ASN A 1 153 ? 1.030 1.563 24.636 1.00 91.44 153 ASN A C 1
ATOM 1187 O O . ASN A 1 153 ? 1.988 1.000 25.162 1.00 91.44 153 ASN A O 1
ATOM 1191 N N . ALA A 1 154 ? -0.230 1.261 24.961 1.00 88.81 154 ALA A N 1
ATOM 1192 C CA . ALA A 1 154 ? -0.582 0.225 25.932 1.00 88.81 154 ALA A CA 1
ATOM 1193 C C . ALA A 1 154 ? -0.316 -1.199 25.411 1.00 88.81 154 ALA A C 1
ATOM 1195 O O . ALA A 1 154 ? 0.009 -2.088 26.199 1.00 88.81 154 ALA A O 1
ATOM 1196 N N . THR A 1 155 ? -0.435 -1.419 24.097 1.00 83.75 155 THR A N 1
ATOM 1197 C CA . THR A 1 155 ? -0.175 -2.714 23.442 1.00 83.75 155 THR A CA 1
ATOM 1198 C C . THR A 1 155 ? 1.199 -2.814 22.789 1.00 83.75 155 THR A C 1
ATOM 1200 O O . THR A 1 155 ? 1.545 -3.857 22.225 1.00 83.75 155 THR A O 1
ATOM 1203 N N . ALA A 1 156 ? 2.017 -1.764 22.878 1.00 80.12 156 ALA A N 1
ATOM 1204 C CA . ALA A 1 156 ? 3.414 -1.834 22.496 1.00 80.12 156 ALA A CA 1
ATOM 1205 C C . ALA A 1 156 ? 4.128 -2.858 23.391 1.00 80.12 156 ALA A C 1
ATOM 1207 O O . ALA A 1 156 ? 4.163 -2.704 24.612 1.00 80.12 156 ALA A O 1
ATOM 1208 N N . ASP A 1 157 ? 4.675 -3.915 22.780 1.00 65.75 157 ASP A N 1
ATOM 1209 C CA . ASP A 1 157 ? 5.363 -4.995 23.494 1.00 65.75 157 ASP A CA 1
ATOM 1210 C C . ASP A 1 157 ? 6.367 -4.443 24.519 1.00 65.75 157 ASP A C 1
ATOM 1212 O O . ASP A 1 157 ? 7.411 -3.889 24.172 1.00 65.75 157 ASP A O 1
ATOM 1216 N N . THR A 1 158 ? 6.061 -4.640 25.802 1.00 53.66 158 THR A N 1
ATOM 1217 C CA . THR A 1 158 ? 6.986 -4.427 26.927 1.00 53.66 158 THR A CA 1
ATOM 1218 C C . THR A 1 158 ? 7.841 -5.673 27.202 1.00 53.66 158 THR A C 1
ATOM 1220 O O . THR A 1 158 ? 8.640 -5.712 28.141 1.00 53.66 158 THR A O 1
ATOM 1223 N N . THR A 1 159 ? 7.713 -6.715 26.376 1.00 48.28 159 THR A N 1
ATOM 1224 C CA . THR A 1 159 ? 8.354 -8.015 26.577 1.00 48.28 159 THR A CA 1
ATOM 1225 C C . THR A 1 159 ? 9.805 -8.042 26.091 1.00 48.28 159 THR A C 1
ATOM 1227 O O . THR A 1 159 ? 10.104 -8.217 24.915 1.00 48.28 159 THR A O 1
ATOM 1230 N N . SER A 1 160 ? 10.691 -7.860 27.075 1.00 42.88 160 SER A N 1
ATOM 1231 C CA . SER A 1 160 ? 11.864 -8.695 27.390 1.00 42.88 160 SER A CA 1
ATOM 1232 C C . SER A 1 160 ? 12.869 -9.048 26.271 1.00 42.88 160 SER A C 1
ATOM 1234 O O . SER A 1 160 ? 12.655 -9.928 25.446 1.00 42.88 160 SER A O 1
ATOM 1236 N N . LYS A 1 161 ? 14.086 -8.494 26.429 1.00 40.06 161 LYS A N 1
ATOM 1237 C CA . LYS A 1 161 ? 15.364 -8.823 25.746 1.00 40.06 161 LYS A CA 1
ATOM 1238 C C . LYS A 1 161 ? 15.652 -8.139 24.401 1.00 40.06 161 LYS A C 1
ATOM 1240 O O . LYS A 1 161 ? 16.161 -8.774 23.489 1.00 40.06 161 LYS A O 1
ATOM 1245 N N . GLY A 1 162 ? 15.428 -6.829 24.297 1.00 39.22 162 GLY A N 1
ATOM 1246 C CA . GLY A 1 162 ? 16.159 -5.973 23.342 1.00 39.22 162 GLY A CA 1
ATOM 1247 C C . GLY A 1 162 ? 15.918 -6.209 21.842 1.00 39.22 162 GLY A C 1
ATOM 1248 O O . GLY A 1 162 ? 16.516 -5.509 21.030 1.00 39.22 162 GLY A O 1
ATOM 1249 N N . HIS A 1 163 ? 15.042 -7.138 21.456 1.00 46.88 163 HIS A N 1
ATOM 1250 C CA . HIS A 1 163 ? 14.659 -7.365 20.068 1.00 46.88 163 HIS A CA 1
ATOM 1251 C C . HIS A 1 163 ? 13.332 -6.668 19.794 1.00 46.88 163 HIS A C 1
ATOM 1253 O O . HIS A 1 163 ? 12.266 -7.136 20.181 1.00 46.88 163 HIS A O 1
ATOM 1259 N N . THR A 1 164 ? 13.399 -5.518 19.134 1.00 60.03 164 THR A N 1
ATOM 1260 C CA . THR A 1 164 ? 12.210 -4.843 18.622 1.00 60.03 164 THR A CA 1
ATOM 1261 C C . THR A 1 164 ? 11.583 -5.721 17.534 1.00 60.03 164 THR A C 1
ATOM 1263 O O . THR A 1 164 ? 12.256 -5.999 16.543 1.00 60.03 164 THR A O 1
ATOM 1266 N N . ASN A 1 165 ? 10.317 -6.134 17.681 1.00 80.25 165 ASN A N 1
ATOM 1267 C CA . ASN A 1 165 ? 9.559 -6.906 16.676 1.00 80.25 165 ASN A CA 1
ATOM 1268 C C . ASN A 1 165 ? 9.154 -6.053 15.450 1.00 80.25 165 ASN A C 1
ATOM 1270 O O . ASN A 1 165 ? 8.042 -6.143 14.936 1.00 80.25 165 ASN A O 1
ATOM 1274 N N . LEU A 1 166 ? 10.034 -5.139 15.040 1.00 91.75 166 LEU A N 1
ATOM 1275 C CA . LEU A 1 166 ? 9.822 -4.248 13.912 1.00 91.75 166 LEU A CA 1
ATOM 1276 C C . LEU A 1 166 ? 10.270 -4.949 12.636 1.00 91.75 166 LEU A C 1
ATOM 1278 O O . LEU A 1 166 ? 11.346 -5.550 12.579 1.00 91.75 166 LEU A O 1
ATOM 1282 N N . VAL A 1 167 ? 9.444 -4.829 11.612 1.00 94.56 167 VAL A N 1
ATOM 1283 C CA . VAL A 1 167 ? 9.670 -5.362 10.276 1.00 94.56 167 VAL A CA 1
ATOM 1284 C C . VAL A 1 167 ? 9.589 -4.227 9.258 1.00 94.56 167 VAL A C 1
ATOM 1286 O O . VAL A 1 167 ? 9.135 -3.129 9.576 1.00 94.56 167 VAL A O 1
ATOM 1289 N N . CYS A 1 168 ? 10.066 -4.485 8.042 1.00 97.00 168 CYS A N 1
ATOM 1290 C CA . CYS A 1 168 ? 9.960 -3.561 6.916 1.00 97.00 168 CYS A CA 1
ATOM 1291 C C . CYS A 1 168 ? 8.518 -3.578 6.384 1.00 97.00 168 CYS A C 1
ATOM 1293 O O . CYS A 1 168 ? 8.210 -4.329 5.457 1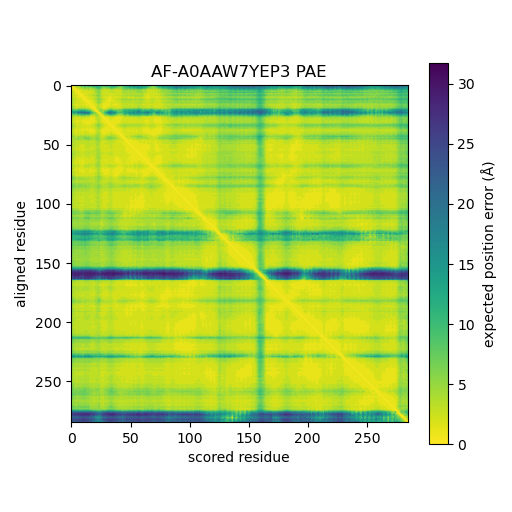.00 97.00 168 CYS A O 1
ATOM 1295 N N . CYS A 1 169 ? 7.636 -2.810 7.021 1.00 98.06 169 CYS A N 1
ATOM 1296 C CA . CYS A 1 169 ? 6.242 -2.646 6.616 1.00 98.06 169 CYS A CA 1
ATOM 1297 C C . CYS A 1 169 ? 6.167 -1.769 5.366 1.00 98.06 169 CYS A C 1
ATOM 1299 O O . CYS A 1 169 ? 6.860 -0.756 5.277 1.00 98.06 169 CYS A O 1
ATOM 1301 N N . HIS A 1 170 ? 5.301 -2.132 4.427 1.00 98.19 170 HIS A N 1
ATOM 1302 C CA . HIS A 1 170 ? 5.000 -1.321 3.250 1.00 98.19 170 HIS A CA 1
ATOM 1303 C C . HIS A 1 170 ? 4.237 -0.047 3.616 1.00 98.19 170 HIS A C 1
ATOM 1305 O O . HIS A 1 170 ? 4.435 0.996 3.005 1.00 98.19 170 HIS A O 1
ATOM 1311 N N . GLY A 1 171 ? 3.337 -0.146 4.596 1.00 96.75 171 GLY A N 1
ATOM 1312 C CA . GLY A 1 171 ? 2.533 0.955 5.107 1.00 96.75 171 GLY A CA 1
ATOM 1313 C C . GLY A 1 171 ? 1.333 1.366 4.260 1.00 96.75 171 GLY A C 1
ATOM 1314 O O . GLY A 1 171 ? 0.597 2.242 4.699 1.00 96.75 171 GLY A O 1
ATOM 1315 N N . ASP A 1 172 ? 1.108 0.717 3.115 1.00 96.81 172 ASP A N 1
ATOM 1316 C CA . ASP A 1 172 ? -0.062 0.921 2.242 1.00 96.81 172 ASP A CA 1
ATOM 1317 C C . ASP A 1 172 ? -0.335 -0.319 1.369 1.00 96.81 172 ASP A C 1
ATOM 1319 O O . ASP A 1 172 ? -0.153 -0.316 0.149 1.00 96.81 172 ASP A O 1
ATOM 1323 N N . ILE A 1 173 ? -0.711 -1.438 2.000 1.00 97.88 173 ILE A N 1
ATOM 1324 C CA . ILE A 1 173 ? -1.025 -2.697 1.298 1.00 97.88 173 ILE A CA 1
ATOM 1325 C C . ILE A 1 173 ? -2.419 -2.599 0.643 1.00 97.88 173 ILE A C 1
ATOM 1327 O O . ILE A 1 173 ? -3.366 -3.312 0.981 1.00 97.88 173 ILE A O 1
ATOM 1331 N N . ASN A 1 174 ? -2.566 -1.675 -0.300 1.00 97.12 174 ASN A N 1
ATOM 1332 C CA . ASN A 1 174 ? -3.747 -1.507 -1.135 1.00 97.12 174 ASN A CA 1
ATOM 1333 C C . ASN A 1 174 ? -3.703 -2.499 -2.304 1.00 97.12 174 ASN A C 1
ATOM 1335 O O . ASN A 1 174 ? -2.657 -2.716 -2.909 1.00 97.12 174 ASN A O 1
ATOM 1339 N N . PHE A 1 175 ? -4.836 -3.090 -2.683 1.00 97.94 175 PHE A N 1
ATOM 1340 C CA . PHE A 1 175 ? -4.921 -3.949 -3.866 1.00 97.94 175 PHE A CA 1
ATOM 1341 C C . PHE A 1 175 ? -4.529 -3.216 -5.153 1.00 97.94 175 PHE A C 1
ATOM 1343 O O . PHE A 1 175 ? -4.071 -3.850 -6.100 1.00 97.94 175 PHE A O 1
ATOM 1350 N N . SER A 1 176 ? -4.653 -1.891 -5.187 1.00 95.75 176 SER A N 1
ATOM 1351 C CA . SER A 1 176 ? -4.176 -1.072 -6.306 1.00 95.75 176 SER A CA 1
ATOM 1352 C C . SER A 1 176 ? -2.643 -1.009 -6.396 1.00 95.75 176 SER A C 1
ATOM 1354 O O . SER A 1 176 ? -2.123 -0.785 -7.485 1.00 95.75 176 SER A O 1
ATOM 1356 N N . ASN A 1 177 ? -1.938 -1.298 -5.295 1.00 97.31 177 ASN A N 1
ATOM 1357 C CA . ASN A 1 177 ? -0.474 -1.336 -5.192 1.00 97.31 177 ASN A CA 1
ATOM 1358 C C . ASN A 1 177 ? 0.090 -2.755 -5.389 1.00 97.31 177 ASN A C 1
ATOM 1360 O O . ASN A 1 177 ? 1.265 -3.014 -5.133 1.00 97.31 177 ASN A O 1
ATOM 1364 N N . ILE A 1 178 ? -0.739 -3.704 -5.835 1.00 98.25 178 ILE A N 1
ATOM 1365 C CA . ILE A 1 178 ? -0.302 -5.058 -6.175 1.00 98.25 178 ILE A CA 1
ATOM 1366 C C . ILE A 1 178 ? -0.656 -5.327 -7.629 1.00 98.25 178 ILE A C 1
ATOM 1368 O O . ILE A 1 178 ? -1.832 -5.443 -7.964 1.00 98.25 178 ILE A O 1
ATOM 1372 N N . VAL A 1 179 ? 0.357 -5.454 -8.483 1.00 97.44 179 VAL A N 1
ATOM 1373 C CA . VAL A 1 179 ? 0.192 -5.712 -9.918 1.00 97.44 179 VAL A CA 1
ATOM 1374 C C . VAL A 1 179 ? 0.248 -7.210 -10.176 1.00 97.44 179 VAL A C 1
ATOM 1376 O O . VAL A 1 179 ? 1.226 -7.866 -9.823 1.00 97.44 179 VAL A O 1
ATOM 1379 N N . LEU A 1 180 ? -0.793 -7.752 -10.804 1.00 97.75 180 LEU A N 1
ATOM 1380 C CA . LEU A 1 180 ? -0.835 -9.122 -11.294 1.00 97.75 180 LEU A CA 1
ATOM 1381 C C . LEU A 1 180 ? -0.503 -9.116 -12.784 1.00 97.75 180 LEU A C 1
ATOM 1383 O O . LEU A 1 180 ? -1.304 -8.700 -13.619 1.00 97.75 180 LEU A O 1
ATOM 1387 N N . SER A 1 181 ? 0.701 -9.569 -13.105 1.00 96.56 181 SER A N 1
ATOM 1388 C CA . SER A 1 181 ? 1.166 -9.667 -14.485 1.00 96.56 181 SER A CA 1
ATOM 1389 C C . SER A 1 181 ? 0.357 -10.681 -15.303 1.00 96.56 181 SER A C 1
ATOM 1391 O O . SER A 1 181 ? -0.330 -11.554 -14.762 1.00 96.56 181 SER A O 1
ATOM 1393 N N . LEU A 1 182 ? 0.472 -10.599 -16.631 1.00 95.12 182 LEU A N 1
ATOM 1394 C CA . LEU A 1 182 ? -0.194 -11.530 -17.550 1.00 95.12 182 LEU A CA 1
ATOM 1395 C C . LEU A 1 182 ? 0.168 -13.005 -17.298 1.00 95.12 182 LEU A C 1
ATOM 1397 O O . LEU A 1 182 ? -0.664 -13.879 -17.537 1.00 95.12 182 LEU A O 1
ATOM 1401 N N . ASP A 1 183 ? 1.369 -13.290 -16.785 1.00 94.94 183 ASP A N 1
ATOM 1402 C CA . ASP A 1 183 ? 1.808 -14.649 -16.436 1.00 94.94 183 ASP A CA 1
ATOM 1403 C C . ASP A 1 183 ? 1.373 -15.107 -15.030 1.00 94.94 183 ASP A C 1
ATOM 1405 O O . ASP A 1 183 ? 1.743 -16.194 -14.586 1.00 94.94 183 ASP A O 1
ATOM 1409 N N . GLN A 1 184 ? 0.533 -14.310 -14.358 1.00 94.69 184 GLN A N 1
ATOM 1410 C CA . GLN A 1 184 ? 0.012 -14.537 -13.008 1.00 94.69 184 GLN A CA 1
ATOM 1411 C C . GLN A 1 184 ? 1.039 -14.358 -11.879 1.00 94.69 184 GLN A C 1
ATOM 1413 O O . GLN A 1 184 ? 0.760 -14.718 -10.730 1.00 94.69 184 GLN A O 1
ATOM 1418 N N . THR A 1 185 ? 2.192 -13.745 -12.152 1.00 96.94 185 THR A N 1
ATOM 1419 C CA . THR A 1 185 ? 3.107 -13.285 -11.101 1.00 96.94 185 THR A CA 1
ATOM 1420 C C . THR A 1 185 ? 2.596 -11.983 -10.491 1.00 96.94 185 THR A C 1
ATOM 1422 O O . THR A 1 185 ? 2.281 -11.034 -11.212 1.00 96.94 185 THR A O 1
ATOM 1425 N N . ALA A 1 186 ? 2.503 -11.938 -9.160 1.00 98.12 186 ALA A N 1
ATOM 1426 C CA . ALA A 1 186 ? 2.083 -10.757 -8.413 1.00 98.12 186 ALA A CA 1
ATOM 1427 C C . ALA A 1 186 ? 3.298 -9.988 -7.879 1.00 98.12 186 ALA A C 1
ATOM 1429 O O . ALA A 1 186 ? 4.201 -10.599 -7.307 1.00 98.12 186 ALA A O 1
ATOM 1430 N N . TYR A 1 187 ? 3.271 -8.665 -8.013 1.00 98.56 187 TYR A N 1
ATOM 1431 C CA . TYR A 1 187 ? 4.317 -7.752 -7.558 1.00 98.56 187 TYR A CA 1
ATOM 1432 C C . TYR A 1 187 ? 3.731 -6.686 -6.640 1.00 98.56 187 TYR A C 1
ATOM 1434 O O . TYR A 1 187 ? 2.686 -6.119 -6.951 1.00 98.56 187 TYR A O 1
ATOM 1442 N N . LEU A 1 188 ? 4.416 -6.397 -5.538 1.00 98.44 188 LEU A N 1
ATOM 1443 C CA . LEU A 1 188 ? 4.120 -5.268 -4.661 1.00 98.44 188 LEU A CA 1
ATOM 1444 C C . LEU A 1 188 ? 4.897 -4.041 -5.153 1.00 98.44 188 LEU A C 1
ATOM 1446 O O . LEU A 1 188 ? 6.095 -4.134 -5.434 1.00 98.44 188 LEU A O 1
ATOM 1450 N N . VAL A 1 189 ? 4.208 -2.915 -5.299 1.00 96.69 189 VAL A N 1
ATOM 1451 C CA . VAL A 1 189 ? 4.756 -1.649 -5.804 1.00 96.69 189 VAL A CA 1
ATOM 1452 C C . VAL A 1 189 ? 4.361 -0.502 -4.878 1.00 96.69 189 VAL A C 1
ATOM 1454 O O . VAL A 1 189 ? 3.494 -0.679 -4.037 1.00 96.69 189 VAL A O 1
ATOM 1457 N N . ASP A 1 190 ? 4.941 0.679 -5.098 1.00 94.94 190 ASP A N 1
ATOM 1458 C CA . ASP A 1 190 ? 4.593 1.916 -4.382 1.00 94.94 190 ASP A CA 1
ATOM 1459 C C . ASP A 1 190 ? 5.022 1.948 -2.898 1.00 94.94 190 ASP A C 1
ATOM 1461 O O . ASP A 1 190 ? 4.226 2.070 -1.971 1.00 94.94 190 ASP A O 1
ATOM 1465 N N . TYR A 1 191 ? 6.337 1.874 -2.669 1.00 96.25 191 TYR A N 1
ATOM 1466 C CA . TYR A 1 191 ? 6.949 1.841 -1.333 1.00 96.25 191 TYR A CA 1
ATOM 1467 C C . TYR A 1 191 ? 7.109 3.233 -0.689 1.00 96.25 191 TYR A C 1
ATOM 1469 O O . TYR A 1 191 ? 7.980 3.425 0.160 1.00 96.25 191 TYR A O 1
ATOM 1477 N N . GLU A 1 192 ? 6.306 4.227 -1.071 1.00 93.94 192 GLU A N 1
ATOM 1478 C CA . GLU A 1 192 ? 6.439 5.599 -0.552 1.00 93.94 192 GLU A CA 1
ATOM 1479 C C . GLU A 1 192 ? 6.134 5.713 0.949 1.00 93.94 192 GLU A C 1
ATOM 1481 O O . GLU A 1 192 ? 6.696 6.570 1.632 1.00 93.94 192 GLU A O 1
ATOM 1486 N N . CYS A 1 193 ? 5.295 4.812 1.470 1.00 95.31 193 CYS A N 1
ATOM 1487 C CA . CYS A 1 193 ? 4.893 4.752 2.877 1.00 95.31 193 CYS A CA 1
ATOM 1488 C C . CYS A 1 193 ? 5.709 3.741 3.709 1.00 95.31 193 CYS A C 1
ATOM 1490 O O . CYS A 1 193 ? 5.335 3.429 4.847 1.00 95.31 193 CYS A O 1
ATOM 1492 N N . VAL A 1 194 ? 6.814 3.217 3.160 1.00 97.00 194 VAL A N 1
ATOM 1493 C CA . VAL A 1 194 ? 7.617 2.182 3.821 1.00 97.00 194 VAL A CA 1
ATOM 1494 C C . VAL A 1 194 ? 8.173 2.665 5.161 1.00 97.00 194 VAL A C 1
ATOM 1496 O O . VAL A 1 194 ? 8.651 3.791 5.297 1.00 97.00 194 VAL A O 1
ATOM 1499 N N . CYS A 1 195 ? 8.123 1.804 6.175 1.00 96.50 195 CYS A N 1
ATOM 1500 C CA . CYS A 1 195 ? 8.613 2.135 7.508 1.00 96.50 195 CYS A CA 1
ATOM 1501 C C . CYS A 1 195 ? 8.956 0.889 8.333 1.00 96.50 195 CYS A C 1
ATOM 1503 O O . CYS A 1 195 ? 8.494 -0.220 8.063 1.00 96.50 195 CYS A O 1
ATOM 1505 N N . LEU A 1 196 ? 9.751 1.074 9.391 1.00 96.25 196 LEU A N 1
ATOM 1506 C CA . LEU A 1 196 ? 9.899 0.064 10.437 1.00 96.25 196 LEU A CA 1
ATOM 1507 C C . LEU A 1 196 ? 8.736 0.180 11.423 1.00 96.25 196 LEU A C 1
ATOM 1509 O O . LEU A 1 196 ? 8.653 1.146 12.188 1.00 96.25 196 LEU A O 1
ATOM 1513 N N . ALA A 1 197 ? 7.868 -0.825 11.431 1.00 95.25 197 ALA A N 1
ATOM 1514 C CA . ALA A 1 197 ? 6.715 -0.928 12.320 1.00 95.25 197 ALA A CA 1
ATOM 1515 C C . ALA A 1 197 ? 6.481 -2.402 12.713 1.00 95.25 197 ALA A C 1
ATOM 1517 O O . ALA A 1 197 ? 7.082 -3.299 12.122 1.00 95.25 197 ALA A O 1
ATOM 1518 N N . PRO A 1 198 ? 5.663 -2.692 13.734 1.00 94.69 198 PRO A N 1
ATOM 1519 C CA . PRO A 1 198 ? 5.195 -4.051 14.000 1.00 94.69 198 PRO A CA 1
ATOM 1520 C C . PRO A 1 198 ? 4.398 -4.592 12.808 1.00 94.69 198 PRO A C 1
ATOM 1522 O O . PRO A 1 198 ? 3.677 -3.832 12.161 1.00 94.69 198 PRO A O 1
ATOM 1525 N N . ALA A 1 199 ? 4.469 -5.899 12.549 1.00 96.12 199 ALA A N 1
ATOM 1526 C CA . ALA A 1 199 ? 3.746 -6.530 11.437 1.00 96.12 199 ALA A CA 1
ATOM 1527 C C . ALA A 1 199 ? 2.222 -6.316 11.517 1.00 96.12 199 ALA A C 1
ATOM 1529 O O . ALA A 1 199 ? 1.531 -6.304 10.499 1.00 96.12 199 ALA A O 1
ATOM 1530 N N . GLU A 1 200 ? 1.698 -6.123 12.729 1.00 96.88 200 GLU A N 1
ATOM 1531 C CA . GLU A 1 200 ? 0.300 -5.794 12.988 1.00 96.88 200 GLU A CA 1
ATOM 1532 C C . GLU A 1 200 ? -0.170 -4.516 12.287 1.00 96.88 200 GLU A C 1
ATOM 1534 O O . GLU A 1 200 ? -1.352 -4.425 11.956 1.00 96.88 200 GLU A O 1
ATOM 1539 N N . TYR A 1 201 ? 0.734 -3.566 12.026 1.00 97.75 201 TYR A N 1
ATOM 1540 C CA . TYR A 1 201 ? 0.411 -2.345 11.294 1.00 97.75 201 TYR A CA 1
ATOM 1541 C C . TYR A 1 201 ? -0.008 -2.645 9.848 1.00 97.75 201 TYR A C 1
ATOM 1543 O O . TYR A 1 201 ? -1.099 -2.256 9.44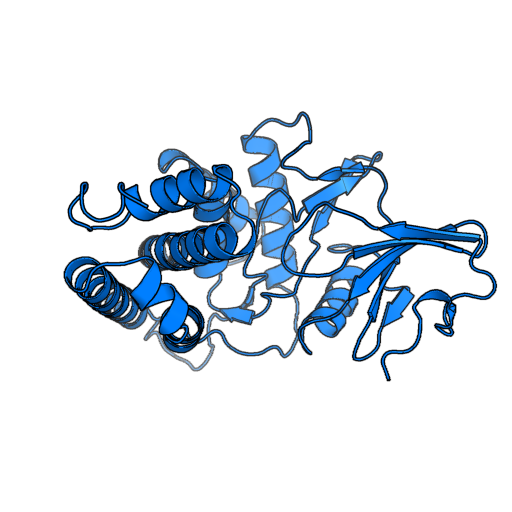3 1.00 97.75 201 TYR A O 1
ATOM 1551 N N . ASP A 1 202 ? 0.795 -3.395 9.089 1.00 98.44 202 ASP A N 1
ATOM 1552 C CA . ASP A 1 202 ? 0.475 -3.726 7.693 1.00 98.44 202 ASP A CA 1
ATOM 1553 C C . ASP A 1 202 ? -0.753 -4.642 7.584 1.00 98.44 202 ASP A C 1
ATOM 1555 O O . ASP A 1 202 ? -1.554 -4.503 6.658 1.00 98.44 202 ASP A O 1
ATOM 1559 N N . LEU A 1 203 ? -0.954 -5.545 8.553 1.00 98.38 203 LEU A N 1
ATOM 1560 C CA . LEU A 1 203 ? -2.165 -6.371 8.630 1.00 98.38 203 LEU A CA 1
ATOM 1561 C C . LEU A 1 203 ? -3.422 -5.514 8.808 1.00 98.38 203 LEU A C 1
ATOM 1563 O O . LEU A 1 203 ? -4.422 -5.738 8.124 1.00 98.38 203 LEU A O 1
ATOM 1567 N N . ALA A 1 204 ? -3.367 -4.531 9.707 1.00 98.25 204 ALA A N 1
ATOM 1568 C CA . ALA A 1 204 ? -4.445 -3.575 9.911 1.00 98.25 204 ALA A CA 1
ATOM 1569 C C . ALA A 1 204 ? -4.658 -2.680 8.681 1.00 98.25 204 ALA A C 1
ATOM 1571 O O . ALA A 1 204 ? -5.800 -2.477 8.267 1.00 98.25 204 ALA A O 1
ATOM 1572 N N . MET A 1 205 ? -3.576 -2.202 8.063 1.00 98.50 205 MET A N 1
ATOM 1573 C CA . MET A 1 205 ? -3.638 -1.359 6.874 1.00 98.50 205 MET A CA 1
ATOM 1574 C C . MET A 1 205 ? -4.284 -2.096 5.697 1.00 98.50 205 MET A C 1
ATOM 1576 O O . MET A 1 205 ? -5.202 -1.559 5.086 1.00 98.50 205 MET A O 1
ATOM 1580 N N . LEU A 1 206 ? -3.896 -3.353 5.437 1.00 98.62 206 LEU A N 1
ATOM 1581 C CA . LEU A 1 206 ? -4.511 -4.202 4.408 1.00 98.62 206 LEU A CA 1
ATOM 1582 C C . LEU A 1 206 ? -6.033 -4.308 4.592 1.00 98.62 206 LEU A C 1
ATOM 1584 O O . LEU A 1 206 ? -6.775 -4.244 3.611 1.00 98.62 206 LEU A O 1
ATOM 1588 N N . VAL A 1 207 ? -6.499 -4.482 5.832 1.00 98.50 207 VAL A N 1
ATOM 1589 C CA . VAL A 1 207 ? -7.933 -4.563 6.144 1.00 98.50 207 VAL A CA 1
ATOM 1590 C C . VAL A 1 207 ? -8.615 -3.219 5.898 1.00 98.50 207 VAL A C 1
ATOM 1592 O O . VAL A 1 207 ? -9.613 -3.174 5.178 1.00 98.50 207 VAL A O 1
ATOM 1595 N N . ALA A 1 208 ? -8.064 -2.135 6.447 1.00 98.06 208 ALA A N 1
ATOM 1596 C CA . ALA A 1 208 ? -8.672 -0.811 6.384 1.00 98.06 208 ALA A CA 1
ATOM 1597 C C . ALA A 1 208 ? -8.725 -0.248 4.957 1.00 98.06 208 ALA A C 1
ATOM 1599 O O . ALA A 1 208 ? -9.793 0.145 4.490 1.00 98.06 208 ALA A O 1
ATOM 1600 N N . VAL A 1 209 ? -7.595 -0.230 4.242 1.00 97.31 209 VAL A N 1
ATOM 1601 C CA . VAL A 1 209 ? -7.486 0.458 2.944 1.00 97.31 209 VAL A CA 1
ATOM 1602 C C . VAL A 1 209 ? -8.268 -0.245 1.831 1.00 97.31 209 VAL A C 1
ATOM 1604 O O . VAL A 1 209 ? -8.753 0.399 0.903 1.00 97.31 209 VAL A O 1
ATOM 1607 N N . ASN A 1 210 ? -8.453 -1.565 1.941 1.00 97.69 210 ASN A N 1
ATOM 1608 C CA . ASN A 1 210 ? -9.253 -2.346 0.993 1.00 97.69 210 ASN A CA 1
ATOM 1609 C C . ASN A 1 210 ? -10.715 -2.510 1.430 1.00 97.69 210 ASN A C 1
ATOM 1611 O O . ASN A 1 210 ? -11.452 -3.251 0.779 1.00 97.69 210 ASN A O 1
ATOM 1615 N N . ASN A 1 211 ? -11.134 -1.843 2.515 1.00 96.12 211 ASN A N 1
ATOM 1616 C CA . ASN A 1 211 ? -12.476 -1.934 3.096 1.00 96.12 211 ASN A CA 1
ATOM 1617 C C . ASN A 1 211 ? -12.928 -3.391 3.309 1.00 96.12 211 ASN A C 1
ATOM 1619 O O . ASN A 1 211 ? -14.036 -3.779 2.932 1.00 96.12 211 ASN A O 1
ATOM 1623 N N . LEU A 1 212 ? -12.046 -4.228 3.865 1.00 97.06 212 LEU A N 1
ATOM 1624 C CA . LEU A 1 212 ? -12.390 -5.617 4.146 1.00 97.06 212 LEU A CA 1
ATOM 1625 C C . LEU A 1 212 ? -13.356 -5.684 5.331 1.00 97.06 212 LEU A C 1
ATOM 1627 O O . LEU A 1 212 ? -13.154 -5.028 6.352 1.00 97.06 212 LEU A O 1
ATOM 1631 N N . ASN A 1 213 ? -14.376 -6.533 5.219 1.00 93.06 213 ASN A N 1
ATOM 1632 C CA . ASN A 1 213 ? -15.284 -6.807 6.328 1.00 93.06 213 ASN A CA 1
ATOM 1633 C C . ASN A 1 213 ? -14.524 -7.389 7.535 1.00 93.06 213 ASN A C 1
ATOM 1635 O O . ASN A 1 213 ? -13.559 -8.143 7.380 1.00 93.06 213 ASN A O 1
ATOM 1639 N N . GLU A 1 214 ? -14.996 -7.092 8.748 1.00 85.50 214 GLU A N 1
ATOM 1640 C CA . GLU A 1 214 ? -14.342 -7.516 9.996 1.00 85.50 214 GLU A CA 1
ATOM 1641 C C . GLU A 1 214 ? -14.192 -9.044 10.122 1.00 85.50 214 GLU A C 1
ATOM 1643 O O . GLU A 1 214 ? -13.224 -9.528 10.712 1.00 85.50 214 GLU A O 1
ATOM 1648 N N . ASP A 1 215 ? -15.092 -9.825 9.515 1.00 91.25 215 ASP A N 1
ATOM 1649 C CA . ASP A 1 215 ? -15.026 -11.291 9.492 1.00 91.25 215 ASP A CA 1
ATOM 1650 C C . ASP A 1 215 ? -13.787 -11.821 8.741 1.00 91.25 215 ASP A C 1
ATOM 1652 O O . ASP A 1 215 ? -13.284 -12.912 9.043 1.00 91.25 215 ASP A O 1
ATOM 1656 N N . LYS A 1 216 ? -13.222 -11.026 7.821 1.00 95.81 216 LYS A N 1
ATOM 1657 C CA . LYS A 1 216 ? -12.010 -11.364 7.061 1.00 95.81 216 LYS A CA 1
ATOM 1658 C C . LYS A 1 216 ? -10.716 -11.167 7.839 1.00 95.81 216 LYS A C 1
ATOM 1660 O O . LYS A 1 216 ? -9.699 -11.726 7.429 1.00 95.81 216 LYS A O 1
ATOM 1665 N N . LEU A 1 217 ? -10.731 -10.471 8.977 1.00 96.00 217 LEU A N 1
ATOM 1666 C CA . LEU A 1 217 ? -9.527 -10.261 9.789 1.00 96.00 217 LEU A CA 1
ATOM 1667 C C . LEU A 1 217 ? -8.868 -11.593 10.189 1.00 96.00 217 LEU A C 1
ATOM 1669 O O . LEU A 1 217 ? -7.651 -11.754 10.093 1.00 96.00 217 LEU A O 1
ATOM 1673 N N . SER A 1 218 ? -9.682 -12.582 10.566 1.00 96.00 218 SER A N 1
ATOM 1674 C CA . SER A 1 218 ? -9.203 -13.925 10.917 1.00 96.00 218 SER A CA 1
ATOM 1675 C C . SER A 1 218 ? -8.502 -14.628 9.745 1.00 96.00 218 SER A C 1
ATOM 1677 O O . SER A 1 218 ? -7.470 -15.276 9.931 1.00 96.00 218 SER A O 1
ATOM 1679 N N . LEU A 1 219 ? -9.026 -14.464 8.526 1.00 97.62 219 LEU A N 1
ATOM 1680 C CA . LEU A 1 219 ? -8.449 -15.016 7.304 1.00 97.62 219 LEU A CA 1
ATOM 1681 C C . LEU A 1 219 ? -7.120 -14.336 6.959 1.00 97.62 219 LEU A C 1
ATOM 1683 O O . LEU A 1 219 ? -6.154 -15.033 6.654 1.00 97.62 219 LEU A O 1
ATOM 1687 N N . VAL A 1 220 ? -7.064 -13.003 7.040 1.00 98.44 220 VAL A N 1
ATOM 1688 C CA . VAL A 1 220 ? -5.853 -12.202 6.794 1.00 98.44 220 VAL A CA 1
ATOM 1689 C C . VAL A 1 220 ? -4.712 -12.663 7.702 1.00 98.44 220 VAL A C 1
ATOM 1691 O O . VAL A 1 220 ? -3.647 -13.038 7.211 1.00 98.44 220 VAL A O 1
ATOM 1694 N N . ILE A 1 221 ? -4.959 -12.727 9.015 1.00 97.50 221 ILE A N 1
ATOM 1695 C CA . ILE A 1 221 ? -3.963 -13.166 10.004 1.00 97.50 221 ILE A CA 1
ATOM 1696 C C . ILE A 1 221 ? -3.525 -14.607 9.721 1.00 97.50 221 ILE A C 1
ATOM 1698 O O . ILE A 1 221 ? -2.329 -14.886 9.626 1.00 97.50 221 ILE A O 1
ATOM 1702 N N . LYS A 1 222 ? -4.482 -15.520 9.505 1.00 97.38 222 LYS A N 1
ATOM 1703 C CA . LYS A 1 222 ? -4.197 -16.933 9.219 1.00 97.38 222 LYS A CA 1
ATOM 1704 C C . LYS A 1 222 ? -3.331 -17.114 7.974 1.00 97.38 222 LYS A C 1
ATOM 1706 O O . LYS A 1 222 ? -2.473 -17.991 7.962 1.00 97.38 222 LYS A O 1
ATOM 1711 N N . LEU A 1 223 ? -3.585 -16.357 6.906 1.00 98.31 223 LEU A N 1
ATOM 1712 C CA . LEU A 1 223 ? -2.817 -16.459 5.664 1.00 98.31 223 LEU A CA 1
ATOM 1713 C C . LEU A 1 223 ? -1.411 -15.885 5.828 1.00 98.31 223 LEU A C 1
ATOM 1715 O O . LEU A 1 223 ? -0.456 -16.547 5.431 1.00 98.31 223 LEU A O 1
ATOM 1719 N N . TYR A 1 224 ? -1.271 -14.735 6.486 1.00 98.19 224 TYR A N 1
ATOM 1720 C CA . TYR A 1 224 ? 0.033 -14.151 6.796 1.00 98.19 224 TYR A CA 1
ATOM 1721 C C . TYR A 1 224 ? 0.899 -15.085 7.658 1.00 98.19 224 TYR A C 1
ATOM 1723 O O . TYR A 1 224 ? 2.062 -15.333 7.337 1.00 98.19 224 TYR A O 1
ATOM 1731 N N . GLN A 1 225 ? 0.324 -15.690 8.704 1.00 96.06 225 GLN A N 1
ATOM 1732 C CA . GLN A 1 225 ? 1.049 -16.592 9.607 1.00 96.06 225 GLN A CA 1
ATOM 1733 C C . GLN A 1 225 ? 1.582 -17.866 8.933 1.00 96.06 225 GLN A C 1
ATOM 1735 O O . GLN A 1 225 ? 2.474 -18.510 9.475 1.00 96.06 225 GLN A O 1
ATOM 1740 N N . LYS A 1 226 ? 1.113 -18.226 7.729 1.00 96.69 226 LYS A N 1
ATOM 1741 C CA . LYS A 1 226 ? 1.712 -19.328 6.950 1.00 96.69 226 LYS A CA 1
ATOM 1742 C C . LYS A 1 226 ? 3.136 -19.026 6.475 1.00 96.69 226 LYS A C 1
ATOM 1744 O O . LYS A 1 226 ? 3.839 -19.947 6.067 1.00 96.69 226 LYS A O 1
ATOM 1749 N N . HIS A 1 227 ? 3.533 -17.756 6.464 1.00 95.69 227 HIS A N 1
ATOM 1750 C CA . HIS A 1 227 ? 4.771 -17.283 5.846 1.00 95.69 227 HIS A CA 1
ATOM 1751 C C . HIS A 1 227 ? 5.809 -16.772 6.851 1.00 95.69 227 HIS A C 1
ATOM 1753 O O . HIS A 1 227 ? 6.901 -16.374 6.447 1.00 95.69 227 HIS A O 1
ATOM 1759 N N . ILE A 1 228 ? 5.485 -16.778 8.143 1.00 92.19 228 ILE A N 1
ATOM 1760 C CA . ILE A 1 228 ? 6.342 -16.261 9.211 1.00 92.19 228 ILE A CA 1
ATOM 1761 C C . ILE A 1 228 ? 6.435 -17.252 10.371 1.00 92.19 228 ILE A C 1
ATOM 1763 O O . ILE A 1 228 ? 5.623 -18.165 10.501 1.00 92.19 228 ILE A O 1
ATOM 1767 N N . HIS A 1 229 ? 7.425 -17.046 11.234 1.00 85.62 229 HIS A N 1
ATOM 1768 C CA . HIS A 1 229 ? 7.534 -17.748 12.507 1.00 85.62 229 HIS A CA 1
ATOM 1769 C C . HIS A 1 229 ? 7.074 -16.821 13.632 1.00 85.62 229 HIS A C 1
ATOM 1771 O O . HIS A 1 229 ? 7.625 -15.733 13.786 1.00 85.62 229 HIS A O 1
ATOM 1777 N N . GLY A 1 230 ? 6.091 -17.260 14.416 1.00 83.31 230 GLY A N 1
ATOM 1778 C CA . GLY A 1 230 ? 5.561 -16.510 15.552 1.00 83.31 230 GLY A CA 1
ATOM 1779 C C . GLY A 1 230 ? 4.073 -16.200 15.432 1.00 83.31 230 GLY A C 1
ATOM 1780 O O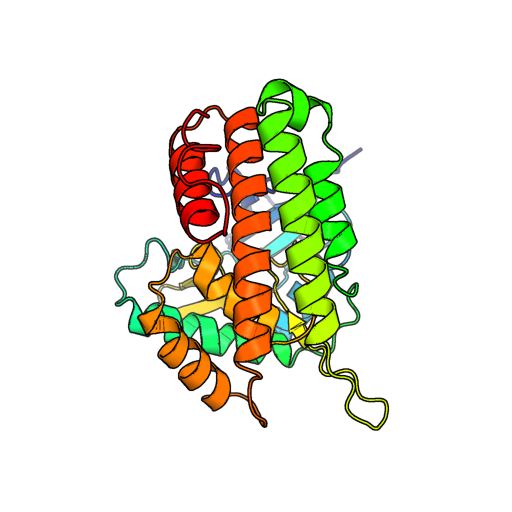 . GLY A 1 230 ? 3.439 -16.418 14.395 1.00 83.31 230 GLY A O 1
ATOM 1781 N N . ASP A 1 231 ? 3.530 -15.693 16.531 1.00 87.31 231 ASP A N 1
ATOM 1782 C CA . ASP A 1 231 ? 2.122 -15.348 16.641 1.00 87.31 231 ASP A CA 1
ATOM 1783 C C . ASP A 1 231 ? 1.902 -13.848 16.505 1.00 87.31 231 ASP A C 1
ATOM 1785 O O . ASP A 1 231 ? 2.684 -13.034 16.993 1.00 87.31 231 ASP A O 1
ATOM 1789 N N . ILE A 1 232 ? 0.811 -13.499 15.829 1.00 92.31 232 ILE A N 1
ATOM 1790 C CA . ILE A 1 232 ? 0.353 -12.122 15.695 1.00 92.31 232 ILE A CA 1
ATOM 1791 C C . ILE A 1 232 ? -0.430 -11.722 16.942 1.00 92.31 232 ILE A C 1
ATOM 1793 O O . ILE A 1 232 ? -1.368 -12.417 17.351 1.00 92.31 232 ILE A O 1
ATOM 1797 N N . ASN A 1 233 ? -0.101 -10.563 17.512 1.00 92.25 233 ASN A N 1
ATOM 1798 C CA . ASN A 1 233 ? -0.862 -10.012 18.622 1.00 92.25 233 ASN A CA 1
ATOM 1799 C C . ASN A 1 233 ? -2.177 -9.412 18.102 1.00 92.25 233 ASN A C 1
ATOM 1801 O O . ASN A 1 233 ? -2.233 -8.274 17.639 1.00 92.25 233 ASN A O 1
ATOM 1805 N N . GLN A 1 234 ? -3.266 -10.178 18.198 1.00 92.69 234 GLN A N 1
ATOM 1806 C CA . GLN A 1 234 ? -4.572 -9.761 17.676 1.00 92.69 234 GLN A CA 1
ATOM 1807 C C . GLN A 1 234 ? -5.107 -8.472 18.313 1.00 92.69 234 GLN A C 1
ATOM 1809 O O . GLN A 1 234 ? -5.786 -7.704 17.635 1.00 92.69 234 GLN A O 1
ATOM 1814 N N . THR A 1 235 ? -4.815 -8.219 19.593 1.00 93.44 235 THR A N 1
ATOM 1815 C CA . THR A 1 235 ? -5.205 -6.963 20.253 1.00 93.44 235 THR A CA 1
ATOM 1816 C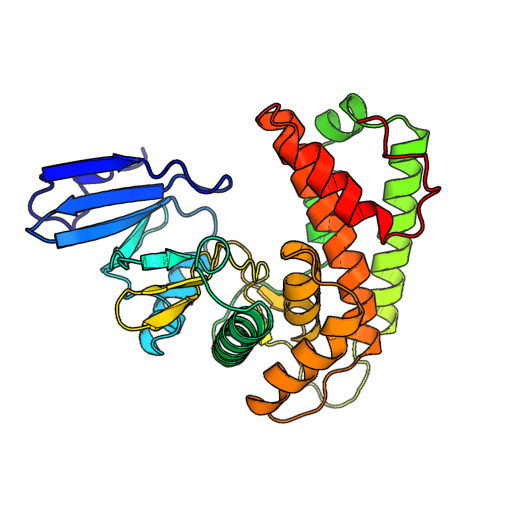 C . THR A 1 235 ? -4.496 -5.791 19.588 1.00 93.44 235 THR A C 1
ATOM 1818 O O . THR A 1 235 ? -5.135 -4.818 19.205 1.00 93.44 235 THR A O 1
ATOM 1821 N N . ARG A 1 236 ? -3.192 -5.930 19.338 1.00 93.94 236 ARG A N 1
ATOM 1822 C CA . ARG A 1 236 ? -2.401 -4.901 18.664 1.00 93.94 236 ARG A CA 1
ATOM 1823 C C . ARG A 1 236 ? -2.841 -4.668 17.215 1.00 93.94 236 ARG A C 1
ATOM 1825 O O . ARG A 1 236 ? -2.855 -3.523 16.775 1.00 93.94 236 ARG A O 1
ATOM 1832 N N . VAL A 1 237 ? -3.264 -5.709 16.487 1.00 95.75 237 VAL A N 1
ATOM 1833 C CA . VAL A 1 237 ? -3.870 -5.533 15.150 1.00 95.75 237 VAL A CA 1
ATOM 1834 C C . VAL A 1 237 ? -5.130 -4.672 15.229 1.00 95.75 237 VAL A C 1
ATOM 1836 O O . VAL A 1 237 ? -5.310 -3.788 14.400 1.00 95.75 237 VAL A O 1
ATOM 1839 N N . LYS A 1 238 ? -5.998 -4.889 16.225 1.00 95.12 238 LYS A N 1
ATOM 1840 C CA . LYS A 1 238 ? -7.223 -4.088 16.397 1.00 95.12 238 LYS A CA 1
ATOM 1841 C C . LYS A 1 238 ? -6.921 -2.628 16.738 1.00 95.12 238 LYS A C 1
ATOM 1843 O O . LYS A 1 238 ? -7.577 -1.740 16.197 1.00 95.12 238 LYS A O 1
ATOM 1848 N N . ASP A 1 239 ? -5.908 -2.378 17.560 1.00 95.25 239 ASP A N 1
ATOM 1849 C CA . ASP A 1 239 ? -5.467 -1.017 17.880 1.00 95.25 239 ASP A CA 1
ATOM 1850 C C . ASP A 1 239 ? -4.916 -0.304 16.638 1.00 95.25 239 ASP A C 1
ATOM 1852 O O . ASP A 1 239 ? -5.299 0.831 16.340 1.00 95.25 239 ASP A O 1
ATOM 1856 N N . TYR A 1 240 ? -4.080 -0.992 15.852 1.00 97.19 240 TYR A N 1
ATOM 1857 C CA . TYR A 1 240 ? -3.621 -0.466 14.568 1.00 97.19 240 TYR A CA 1
ATOM 1858 C C . TYR A 1 240 ? -4.753 -0.307 13.556 1.00 97.19 240 TYR A C 1
ATOM 1860 O O . TYR A 1 240 ? -4.675 0.577 12.711 1.00 97.19 240 TYR A O 1
ATOM 1868 N N . LEU A 1 241 ? -5.819 -1.101 13.633 1.00 96.94 241 LEU A N 1
ATOM 1869 C CA . LEU A 1 241 ? -6.964 -0.960 12.739 1.00 96.94 241 LEU A CA 1
ATOM 1870 C C . LEU A 1 241 ? -7.698 0.364 12.984 1.00 96.94 241 LEU A C 1
ATOM 1872 O O . LEU A 1 241 ? -8.006 1.072 12.030 1.00 96.94 241 LEU A O 1
ATOM 1876 N N . GLN A 1 242 ? -7.881 0.756 14.250 1.00 96.69 242 GLN A N 1
ATOM 1877 C CA . GLN A 1 242 ? -8.400 2.084 14.600 1.00 96.69 242 GLN A CA 1
ATOM 1878 C C . GLN A 1 242 ? -7.474 3.201 14.098 1.00 96.69 242 GLN A C 1
ATOM 1880 O O . GLN A 1 242 ? -7.937 4.185 13.524 1.00 96.69 242 GLN A O 1
ATOM 1885 N N . PHE A 1 243 ? -6.158 3.025 14.241 1.00 97.19 243 PHE A N 1
ATOM 1886 C CA . PHE A 1 243 ? -5.178 3.952 13.677 1.00 97.19 243 PHE A CA 1
ATOM 1887 C C . PHE A 1 243 ? -5.297 4.083 12.151 1.00 97.19 243 PHE A C 1
ATOM 1889 O O . PHE A 1 243 ? -5.373 5.203 11.650 1.00 97.19 243 PHE A O 1
ATOM 1896 N N . CYS A 1 244 ? -5.377 2.967 11.422 1.00 97.81 244 CYS A N 1
ATOM 1897 C CA . CYS A 1 244 ? -5.475 2.949 9.962 1.00 97.81 244 CYS A CA 1
ATOM 1898 C C . CYS A 1 244 ? -6.770 3.609 9.473 1.00 97.81 244 CYS A C 1
ATOM 1900 O O . CYS A 1 244 ? -6.711 4.470 8.599 1.00 97.81 244 CYS A O 1
ATOM 1902 N N . TYR A 1 245 ? -7.922 3.294 10.081 1.00 97.12 245 TYR A N 1
ATOM 1903 C CA . TYR A 1 245 ? -9.188 3.970 9.767 1.00 97.12 245 TYR A CA 1
ATOM 1904 C C . TYR A 1 245 ? -9.099 5.487 9.974 1.00 97.12 245 TYR A C 1
ATOM 1906 O O . TYR A 1 245 ? -9.612 6.271 9.172 1.00 97.12 245 TYR A O 1
ATOM 1914 N N . PHE A 1 246 ? -8.422 5.923 11.036 1.00 95.81 246 PHE A N 1
ATOM 1915 C CA . PHE A 1 246 ? -8.249 7.341 11.323 1.00 95.81 246 PHE A CA 1
ATOM 1916 C C . PHE A 1 246 ? -7.392 8.049 10.269 1.00 95.81 246 PHE A C 1
ATOM 1918 O O . PHE A 1 246 ? -7.843 9.047 9.700 1.00 95.81 246 PHE A O 1
ATOM 1925 N N . ILE A 1 247 ? -6.198 7.528 9.966 1.00 95.94 247 ILE A N 1
ATOM 1926 C CA . ILE A 1 247 ? -5.290 8.172 9.005 1.00 95.94 247 ILE A CA 1
ATOM 1927 C C . ILE A 1 247 ? -5.816 8.094 7.568 1.00 95.94 247 ILE A C 1
ATOM 1929 O O . ILE A 1 247 ? -5.746 9.093 6.856 1.00 95.94 247 ILE A O 1
ATOM 1933 N N . ASN A 1 248 ? -6.438 6.981 7.164 1.00 96.00 248 ASN A N 1
ATOM 1934 C CA . ASN A 1 248 ? -7.036 6.852 5.835 1.00 96.00 248 ASN A CA 1
ATOM 1935 C C . ASN A 1 248 ? -8.208 7.821 5.670 1.00 96.00 248 ASN A C 1
ATOM 1937 O O . ASN A 1 248 ? -8.313 8.495 4.650 1.00 96.00 248 ASN A O 1
ATOM 1941 N N . GLY A 1 249 ? -9.067 7.958 6.687 1.00 94.31 249 GLY A N 1
ATOM 1942 C CA . GLY A 1 249 ? -10.166 8.920 6.644 1.00 94.31 249 GLY A CA 1
ATOM 1943 C C . GLY A 1 249 ? -9.685 10.372 6.520 1.00 94.31 249 GLY A C 1
ATOM 1944 O O . GLY A 1 249 ? -10.239 11.134 5.725 1.00 94.31 249 GLY A O 1
ATOM 1945 N N . LEU A 1 250 ? -8.616 10.747 7.235 1.00 92.94 250 LEU A N 1
ATOM 1946 C CA . LEU A 1 250 ? -7.978 12.060 7.078 1.00 92.94 250 LEU A CA 1
ATOM 1947 C C . LEU A 1 250 ? -7.383 12.244 5.677 1.00 92.94 250 LEU A C 1
ATOM 1949 O O . LEU A 1 250 ? -7.621 13.278 5.050 1.00 92.94 250 LEU A O 1
ATOM 1953 N N . TRP A 1 251 ? -6.664 11.240 5.170 1.00 93.38 251 TRP A N 1
ATOM 1954 C CA . TRP A 1 251 ? -6.081 11.266 3.830 1.00 93.38 251 TRP A CA 1
ATOM 1955 C C . TRP A 1 251 ? -7.155 11.436 2.750 1.00 93.38 251 TRP A C 1
ATOM 1957 O O . TRP A 1 251 ? -7.035 12.316 1.899 1.00 93.38 251 TRP A O 1
ATOM 1967 N N . TYR A 1 252 ? -8.251 10.672 2.814 1.00 93.00 252 TYR A N 1
ATOM 1968 C CA . TYR A 1 252 ? -9.361 10.791 1.866 1.00 93.00 252 TYR A CA 1
ATOM 1969 C C . TYR A 1 252 ? -10.021 12.175 1.936 1.00 93.00 252 TYR A C 1
ATOM 1971 O O . TYR A 1 252 ? -10.283 12.788 0.901 1.00 93.00 252 TYR A O 1
ATOM 1979 N N . ALA A 1 253 ? -10.240 12.724 3.132 1.00 90.56 253 ALA A N 1
ATOM 1980 C CA . ALA A 1 253 ? -10.798 14.066 3.273 1.00 90.56 253 ALA A CA 1
ATOM 1981 C C . ALA A 1 253 ? -9.874 15.149 2.669 1.00 90.56 253 ALA A C 1
ATOM 1983 O O . ALA A 1 253 ? -10.347 16.052 1.974 1.00 90.56 253 ALA A O 1
ATOM 1984 N N . GLN A 1 254 ? -8.553 15.033 2.845 1.00 89.75 254 GLN A N 1
ATOM 1985 C CA . GLN A 1 254 ? -7.585 15.913 2.178 1.00 89.75 254 GLN A CA 1
ATOM 1986 C C . GLN A 1 254 ? -7.574 15.723 0.655 1.00 89.75 254 GLN A C 1
ATOM 1988 O O . GLN A 1 254 ? -7.518 16.704 -0.092 1.00 89.75 254 GLN A O 1
ATOM 1993 N N . ALA A 1 255 ? -7.654 14.479 0.175 1.00 89.25 255 ALA A N 1
ATOM 1994 C CA . ALA A 1 255 ? -7.713 14.163 -1.249 1.00 89.25 255 ALA A CA 1
ATOM 1995 C C . ALA A 1 255 ? -8.967 14.759 -1.907 1.00 89.25 255 ALA A C 1
ATOM 1997 O O . ALA A 1 255 ? -8.880 15.310 -3.008 1.00 89.25 255 ALA A O 1
ATOM 1998 N N . TYR A 1 256 ? -10.116 14.736 -1.222 1.00 89.19 256 TYR A N 1
ATOM 1999 C CA . TYR A 1 256 ? -11.317 15.449 -1.657 1.00 89.19 256 TYR A CA 1
ATOM 2000 C C . TYR A 1 256 ? -11.065 16.954 -1.772 1.00 89.19 256 TYR A C 1
ATOM 2002 O O . TYR A 1 256 ? -11.342 17.528 -2.818 1.00 89.19 256 TYR A O 1
ATOM 2010 N N . ASN A 1 257 ? -10.467 17.586 -0.760 1.00 86.88 257 ASN A N 1
ATOM 2011 C CA . ASN A 1 257 ? -10.185 19.025 -0.795 1.00 86.88 257 ASN A CA 1
ATOM 2012 C C . ASN A 1 257 ? -9.284 19.432 -1.979 1.00 86.88 257 ASN A C 1
ATOM 2014 O O . ASN A 1 257 ? -9.433 20.520 -2.528 1.00 86.88 257 ASN A O 1
ATOM 2018 N N . LYS A 1 258 ? -8.364 18.551 -2.394 1.00 86.56 258 LYS A N 1
ATOM 2019 C CA . LYS A 1 258 ? -7.448 18.789 -3.524 1.00 86.56 258 LYS A CA 1
ATOM 2020 C C . LYS A 1 258 ? -8.078 18.513 -4.896 1.00 86.56 258 LYS A C 1
ATOM 2022 O O . LYS A 1 258 ? -7.686 19.143 -5.872 1.00 86.56 258 LYS A O 1
ATOM 2027 N N . SER A 1 259 ? -9.018 17.571 -4.988 1.00 87.75 259 SER A N 1
ATOM 2028 C CA . SER A 1 259 ? -9.525 17.048 -6.272 1.00 87.75 259 SER A CA 1
ATOM 2029 C C . SER A 1 259 ? -11.007 17.321 -6.548 1.00 87.75 259 SER A C 1
ATOM 2031 O O . SER A 1 259 ? -11.444 17.224 -7.691 1.00 87.75 259 SER A O 1
ATOM 2033 N N . ASN A 1 260 ? -11.788 17.629 -5.512 1.00 87.19 260 ASN A N 1
ATOM 2034 C CA . ASN A 1 260 ? -13.249 17.721 -5.513 1.00 87.19 260 ASN A CA 1
ATOM 2035 C C . ASN A 1 260 ? -13.977 16.434 -5.972 1.00 87.19 260 ASN A C 1
ATOM 2037 O O . ASN A 1 260 ? -15.134 16.472 -6.395 1.00 87.19 260 ASN A O 1
ATOM 2041 N N . LEU A 1 261 ? -13.317 15.270 -5.899 1.00 89.25 261 LEU A N 1
ATOM 2042 C CA . LEU A 1 261 ? -13.904 13.988 -6.296 1.00 89.25 261 LEU A CA 1
ATOM 2043 C C . LEU A 1 261 ? -14.711 13.361 -5.151 1.00 89.25 261 LEU A C 1
ATOM 2045 O O . LEU A 1 261 ? -14.158 12.933 -4.137 1.00 89.25 261 LEU A O 1
ATOM 2049 N N . GLN A 1 262 ? -16.026 13.232 -5.350 1.00 90.94 262 GLN A N 1
ATOM 2050 C CA . GLN A 1 262 ? -16.980 12.720 -4.350 1.00 90.94 262 GLN A CA 1
ATOM 2051 C C . GLN A 1 262 ? -16.667 11.305 -3.841 1.00 90.94 262 GLN A C 1
ATOM 2053 O O . GLN A 1 262 ? -17.023 10.954 -2.717 1.00 90.94 262 GLN A O 1
ATOM 2058 N N . GLN A 1 263 ? -15.955 10.496 -4.629 1.00 92.06 263 GLN A N 1
ATOM 2059 C CA . GLN A 1 263 ? -15.510 9.171 -4.195 1.00 92.06 263 GLN A CA 1
ATOM 2060 C C . GLN A 1 263 ? -14.684 9.226 -2.898 1.00 92.06 263 GLN A C 1
ATOM 2062 O O . GLN A 1 263 ? -14.808 8.338 -2.059 1.00 92.06 263 GLN A O 1
ATOM 2067 N N . PHE A 1 264 ? -13.892 10.284 -2.684 1.00 91.62 264 PHE A N 1
ATOM 2068 C CA . PHE A 1 264 ? -13.083 10.417 -1.474 1.00 91.62 264 PHE A CA 1
ATOM 2069 C C . PHE A 1 264 ? -13.914 10.782 -0.249 1.00 91.62 264 PHE A C 1
ATOM 2071 O O . PHE A 1 264 ? -13.601 10.339 0.849 1.00 91.62 264 PHE A O 1
ATOM 2078 N N . VAL A 1 265 ? -15.019 11.506 -0.426 1.00 90.12 265 VAL A N 1
ATOM 2079 C CA . VAL A 1 265 ? -15.981 11.740 0.659 1.00 90.12 265 VAL A CA 1
ATOM 2080 C C . VAL A 1 265 ? -16.601 10.415 1.102 1.00 90.12 265 VAL A C 1
ATOM 2082 O O . VAL A 1 265 ? -16.712 10.151 2.299 1.00 90.12 265 VAL A O 1
ATOM 2085 N N . HIS A 1 266 ? -16.973 9.559 0.145 1.00 91.69 266 HIS A N 1
ATOM 2086 C CA . HIS A 1 266 ? -17.507 8.233 0.446 1.00 91.69 266 HIS A CA 1
ATOM 2087 C C . HIS A 1 266 ? -16.487 7.367 1.193 1.00 91.69 266 HIS A C 1
ATOM 2089 O O . HIS A 1 266 ? -16.815 6.821 2.244 1.00 91.69 266 HIS A O 1
ATOM 2095 N N . LEU A 1 267 ? -15.247 7.310 0.702 1.00 93.56 267 LEU A N 1
ATOM 2096 C CA . LEU A 1 267 ? -14.164 6.555 1.336 1.00 93.56 267 LEU A CA 1
ATOM 2097 C C . LEU A 1 267 ? -13.847 7.083 2.745 1.00 93.56 267 LEU A C 1
ATOM 2099 O O . LEU A 1 267 ? -13.749 6.294 3.679 1.00 93.56 267 LEU A O 1
ATOM 2103 N N . ALA A 1 268 ? -13.781 8.403 2.952 1.00 92.50 268 ALA A N 1
ATOM 2104 C CA . ALA A 1 268 ? -13.577 8.984 4.282 1.00 92.50 268 ALA A CA 1
ATOM 2105 C C . ALA A 1 268 ? -14.684 8.569 5.268 1.00 92.50 268 ALA A C 1
ATOM 2107 O O . ALA A 1 268 ? -14.397 8.128 6.383 1.00 92.50 268 ALA A O 1
ATOM 2108 N N . LYS A 1 269 ? -15.952 8.642 4.836 1.00 90.50 269 LYS A N 1
ATOM 2109 C CA . LYS A 1 269 ? -17.116 8.211 5.632 1.00 90.50 269 LYS A CA 1
ATOM 2110 C C . LYS A 1 269 ? -17.052 6.714 5.951 1.00 90.50 269 LYS A C 1
ATOM 2112 O O . LYS A 1 269 ? -17.313 6.332 7.091 1.00 90.50 269 LYS A O 1
ATOM 2117 N N . GLN A 1 270 ? -16.655 5.886 4.982 1.00 92.44 270 GLN A N 1
ATOM 2118 C CA . GLN A 1 270 ? -16.460 4.449 5.182 1.00 92.44 270 GLN A CA 1
ATOM 2119 C C . GLN A 1 270 ? -15.380 4.138 6.216 1.00 92.44 270 GLN A C 1
ATOM 2121 O O . GLN A 1 270 ? -15.549 3.200 6.978 1.00 92.44 270 GLN A O 1
ATOM 2126 N N . GLN A 1 271 ? -14.296 4.909 6.290 1.00 94.25 271 GLN A N 1
ATOM 2127 C CA . GLN A 1 271 ? -13.266 4.677 7.304 1.00 94.25 271 GLN A CA 1
ATOM 2128 C C . GLN A 1 271 ? -13.744 5.127 8.694 1.00 94.25 271 GLN A C 1
ATOM 2130 O O . GLN A 1 271 ? -13.666 4.379 9.667 1.00 94.25 271 GLN A O 1
ATOM 2135 N N . TRP A 1 272 ? -14.305 6.333 8.807 1.00 90.88 272 TRP A N 1
ATOM 2136 C CA . TRP A 1 272 ? -14.677 6.899 10.107 1.00 90.88 272 TRP A CA 1
ATOM 2137 C C . TRP A 1 272 ? -15.904 6.269 10.767 1.00 90.88 272 TRP A C 1
ATOM 2139 O O . TRP A 1 272 ? -16.067 6.427 11.976 1.00 90.88 272 TRP A O 1
ATOM 2149 N N . GLN A 1 273 ? -16.745 5.534 10.034 1.00 90.94 273 GLN A N 1
ATOM 2150 C CA . GLN A 1 273 ? -17.837 4.766 10.651 1.00 90.94 273 GLN A CA 1
ATOM 2151 C C . GLN A 1 273 ? -17.324 3.680 11.618 1.00 90.94 273 GLN A C 1
ATOM 2153 O O . GLN A 1 273 ? -18.062 3.263 12.507 1.00 90.94 273 GLN A O 1
ATOM 2158 N N . HIS A 1 274 ? -16.069 3.240 11.460 1.00 91.25 274 HIS A N 1
ATOM 2159 C CA . HIS A 1 274 ? -15.423 2.259 12.338 1.00 91.25 274 HIS A CA 1
ATOM 2160 C C . HIS A 1 274 ? -14.775 2.883 13.580 1.00 91.25 274 HIS A C 1
ATOM 2162 O O . HIS A 1 274 ? -14.237 2.160 14.422 1.00 91.25 274 HIS A O 1
ATOM 2168 N N . LEU A 1 275 ? -14.796 4.213 13.688 1.00 90.44 275 LEU A N 1
ATOM 2169 C CA . LEU A 1 275 ? -14.232 4.946 14.812 1.00 90.44 275 LEU A CA 1
ATOM 2170 C C . LEU A 1 275 ? -15.333 5.340 15.801 1.00 90.44 275 LEU A C 1
ATOM 2172 O O . LEU A 1 275 ? -16.474 5.581 15.400 1.00 90.44 275 LEU A O 1
ATOM 2176 N N . PRO A 1 276 ? -15.007 5.486 17.097 1.00 80.12 276 PRO A N 1
ATOM 2177 C CA . PRO A 1 276 ? -15.964 5.840 18.145 1.00 80.12 276 PRO A CA 1
ATOM 2178 C C . PRO A 1 276 ? -16.345 7.335 18.121 1.00 80.12 276 PRO A C 1
ATOM 2180 O O . PRO A 1 276 ? -16.422 8.002 19.156 1.00 80.12 276 PRO A O 1
ATOM 2183 N N . PHE A 1 277 ? -16.577 7.901 16.937 1.00 73.75 277 PHE A N 1
ATOM 2184 C CA . PHE A 1 277 ? -17.158 9.227 16.804 1.00 73.75 277 PHE A CA 1
ATOM 2185 C C . PHE A 1 277 ? -18.656 9.191 17.109 1.00 73.75 277 PHE A C 1
ATOM 2187 O O . PHE A 1 277 ? -19.326 8.167 16.983 1.00 73.75 277 PHE A O 1
ATOM 2194 N N . GLN A 1 278 ? -19.226 10.347 17.452 1.00 58.75 278 GLN A N 1
ATOM 2195 C CA . GLN A 1 278 ? -20.674 10.495 17.341 1.00 58.75 278 GLN A CA 1
ATOM 2196 C C . GLN A 1 278 ? -21.031 10.299 15.861 1.00 58.75 278 GLN A C 1
ATOM 2198 O O . GLN A 1 278 ? -20.585 11.086 15.028 1.00 58.75 278 GLN A O 1
ATOM 2203 N N . GLN A 1 279 ? -21.807 9.259 15.539 1.00 55.69 279 GLN A N 1
ATOM 2204 C CA . GLN A 1 279 ? -22.100 8.778 14.175 1.00 55.69 279 GLN A CA 1
ATOM 2205 C C . GLN A 1 279 ? -22.717 9.818 13.221 1.00 55.69 279 GLN A C 1
ATOM 2207 O O . GLN A 1 279 ? -22.930 9.513 12.063 1.00 55.69 279 GLN A O 1
ATOM 2212 N N . ASN A 1 280 ? -22.985 11.048 13.657 1.00 57.66 280 ASN A N 1
ATOM 2213 C CA . ASN A 1 280 ? -23.494 12.128 12.807 1.00 57.66 280 ASN A CA 1
ATOM 2214 C C . ASN A 1 280 ? -22.473 13.253 12.583 1.00 57.66 280 ASN A C 1
ATOM 2216 O O . ASN A 1 280 ? -22.739 14.185 11.831 1.00 57.66 280 ASN A O 1
ATOM 2220 N N . LEU A 1 281 ? -21.310 13.201 13.240 1.00 62.72 281 LEU A N 1
ATOM 2221 C CA . LEU A 1 281 ? -20.421 14.355 13.331 1.00 62.72 281 LEU A CA 1
ATOM 2222 C C . LEU A 1 281 ? -19.640 14.607 12.038 1.00 62.72 281 LEU A C 1
ATOM 2224 O O . LEU A 1 281 ? -19.384 15.757 11.726 1.00 62.72 281 LEU A O 1
ATOM 2228 N N . PHE A 1 282 ? -19.281 13.575 11.271 1.00 64.19 282 PHE A N 1
ATOM 2229 C CA . PHE A 1 282 ? -18.405 13.699 10.091 1.00 64.19 282 PHE A CA 1
ATOM 2230 C C . PHE A 1 282 ? -19.097 13.403 8.752 1.00 64.19 282 PHE A C 1
ATOM 2232 O O . PHE A 1 282 ? -18.458 13.386 7.704 1.00 64.19 282 PHE A O 1
ATOM 2239 N N . PHE A 1 283 ? -20.415 13.193 8.758 1.00 57.41 283 PHE A N 1
ATOM 2240 C CA . PHE A 1 283 ? -21.163 12.795 7.560 1.00 57.41 283 PHE A CA 1
ATOM 2241 C C . PHE A 1 283 ? -21.630 13.974 6.690 1.00 57.41 283 PHE A C 1
ATOM 2243 O O . PHE A 1 283 ? -22.174 13.740 5.611 1.00 57.41 283 PHE A O 1
ATOM 2250 N N . ASN A 1 284 ? -21.348 15.213 7.111 1.00 57.00 284 ASN A N 1
ATOM 2251 C CA . ASN A 1 284 ? -21.717 16.454 6.417 1.00 57.00 284 ASN A CA 1
ATOM 2252 C C . ASN A 1 284 ? -20.542 17.160 5.710 1.00 57.00 284 ASN A C 1
ATOM 2254 O O . ASN A 1 284 ? -20.659 18.347 5.416 1.00 57.00 284 ASN A O 1
ATOM 2258 N N . ILE A 1 285 ? -19.424 16.461 5.466 1.00 55.81 285 ILE A N 1
ATOM 2259 C CA . ILE A 1 285 ? -18.444 16.901 4.454 1.00 55.81 285 ILE A CA 1
ATOM 2260 C C . ILE A 1 285 ? -19.037 16.680 3.066 1.00 55.81 285 ILE A C 1
ATOM 2262 O O . ILE A 1 285 ? -19.669 15.598 2.889 1.00 55.81 285 ILE A O 1
#

Nearest PDB structures (foldseek):
  3i0o-assembly1_A  TM=6.516E-01  e=5.152E-11  Legionella pneumophila serogroup 1
  4r77-assembly3_A  TM=7.044E-01  e=8.684E-10  Streptococcus pneumoniae
  3i0q-assembly1_A  TM=6.886E-01  e=4.175E-10  Legionella pneumophila serogroup 1
  4r77-assembly2_B  TM=6.897E-01  e=4.880E-09  Streptococcus pneumoniae
  1nd4-assembly1_B  TM=6.193E-01  e=2.472E-09  Klebsiella pneumoniae

Radius of gyration: 19.5 Å; Cα contacts (8 Å, |Δi|>4): 437; chains: 1; bounding box: 45×45×56 Å